Protein AF-0000000066320149 (afdb_homodimer)

Secondary structure (DSSP, 8-state):
-HHHHHHHHHHHHHHHHHHHHHHHHHHSPPBSSSTTSBPPP-EEEETTS-EEEGGGGTTSEEEEEEE-TT-HHHHHHHHHHHHHHHHTTTTEEEEEEE-GGGSS-HHHHHHHHHHTT--S-EEE-SS-HHHHTT--BSSEEEEE-TTSBEEEEEES---HHHHHHHTT--/-HHHHHHHHHHHHHHHHHHHHHHHHHHSPPBSSSTTSBPPP-EEEETTS-EEEGGGGTTSEEEEEEE-TT-HHHHHHHHHHHHHHHHTTTTEEEEEEE-GGGSS-HHHHHHHHHHTT--S-EEE-SS-HHHHTT--BSSEEEEE-TTSBEEEEEES---HHHHHHHTT--

InterPro domains:
  IPR000866 Alkyl hydroperoxide reductase subunit C/ Thiol specific antioxidant [PF00578] (36-152)
  IPR013766 Thioredoxin domain [PS51352] (33-170)
  IPR036249 Thioredoxin-like superfamily [SSF52833] (33-168)
  IPR050553 Thioredoxin family ResA/DsbE subfamily [PTHR42852] (34-167)

Nearest PDB structures (foldseek):
  3kcm-assembly1_A  TM=8.741E-01  e=1.179E-14  Geobacter metallireducens GS-15
  2yp6-assembly3_C  TM=9.102E-01  e=1.658E-13  Streptococcus pneumoniae TIGR4
  4hqs-assembly1_A  TM=8.390E-01  e=4.089E-13  Streptococcus pneumoniae TIGR4
  4pq1-assembly1_A  TM=8.340E-01  e=1.513E-11  Corynebacterium diphtheriae NCTC 13129
  2cvb-assembly1_A  TM=8.901E-01  e=2.632E-09  Thermus thermophilus HB8

Solvent-accessible surface area (backbone atoms only — not comparable to full-atom values): 18206 Å² total; per-residue (Å²): 112,65,65,61,52,50,50,49,53,52,47,52,53,48,52,51,50,53,51,50,50,51,48,50,59,68,59,51,53,55,72,37,86,46,71,70,15,23,50,72,76,58,80,34,35,29,84,87,65,45,79,46,42,61,72,76,41,59,73,16,28,32,44,41,30,38,34,44,92,86,35,65,62,34,56,68,30,45,62,41,52,45,51,48,35,68,76,32,55,85,50,36,37,51,38,36,37,34,49,43,58,42,40,95,44,70,67,56,51,51,52,50,39,58,74,68,65,58,80,62,56,44,29,48,37,82,80,17,57,55,39,76,60,62,63,47,43,60,24,29,33,40,33,25,39,40,84,41,31,24,71,40,73,43,78,44,77,61,53,54,68,56,49,33,57,77,64,64,69,114,114,64,64,60,53,52,51,51,52,51,47,50,53,48,52,52,49,53,52,50,50,51,47,50,60,69,60,51,54,57,73,38,84,46,72,69,15,22,51,71,74,57,79,34,36,28,85,88,64,46,80,45,42,58,72,75,41,58,72,16,28,32,43,40,31,37,35,45,91,86,35,65,63,34,56,67,30,45,62,42,50,45,52,49,35,67,76,33,56,86,50,37,38,51,38,36,36,33,50,43,58,40,38,94,44,70,66,55,51,52,51,51,39,59,74,67,63,57,79,61,57,43,29,49,39,82,79,18,58,54,41,75,61,61,62,47,43,61,22,29,34,40,33,25,38,38,86,40,31,23,69,41,75,44,78,46,78,62,52,53,67,56,49,34,57,75,64,65,67,113

Foldseek 3Di:
DVVVVVVVVVVVVVVVVVVVVVCCVVVQFDDAQDAQHFDDKDWFAFLVGDIDIPVVQAQAKEKEKEAEPPDVQRLVQQLLVQVVCVVPVPHYAYEYEYPQVPDPHSVVVVVSCVVSVRDGTYTYDPPPVCVRNVVPAPTKIFIAHNHRGTNDIDHTHDGSVRVCVSNVVD/DVVVVVVVVVVVVVVVVVVVVVCCVVVQADDAQDAQHFDDKDWFAFLVGDIDIPVVQAQAKEKEKEAEPPDVQRLVQQLLVQVVCVVPVPHYAYEYEYPQVPDPHSVVVVVSCVVSVRDGTYTYDPPPVCVRNVVPAPTKIFIAHNHRGTNDIDHTHDGSVRVCVSNVVD

Radius of gyration: 27.89 Å; Cα contacts (8 Å, |Δi|>4): 601; chains: 2; bounding box: 72×113×53 Å

Sequence (340 aa):
MLKKWLAGILLIMLVGYTGWNLYQTYSKKEVGIQEGQQAPDFSLKTLSGEKSSLQDAKGKKVLLNFWATWCKPCRQEMPAMEKLQKEYADKLAVVAVNFTSAEKSEKQVRAFADTYDLTFPILIDKKGINADYNVMSYPTTYILDEKGVIQDIHVGTMTKKEMEQKLDLDMLKKWLAGILLIMLVGYTGWNLYQTYSKKEVGIQEGQQAPDFSLKTLSGEKSSLQDAKGKKVLLNFWATWCKPCRQEMPAMEKLQKEYADKLAVVAVNFTSAEKSEKQVRAFADTYDLTFPILIDKKGINADYNVMSYPTTYILDEKGVIQDIHVGTMTKKEMEQKLDLD

Structure (mmCIF, N/CA/C/O backbone):
data_AF-0000000066320149-model_v1
#
loop_
_entity.id
_entity.type
_entity.pdbx_description
1 polymer 'Thioredoxin-like protein YneN'
#
loop_
_atom_site.group_PDB
_atom_site.id
_atom_site.type_symbol
_atom_site.label_atom_id
_atom_site.label_alt_id
_atom_site.label_comp_id
_atom_site.label_asym_id
_atom_site.label_entity_id
_atom_site.label_seq_id
_atom_site.pdbx_PDB_ins_code
_atom_site.Cartn_x
_atom_site.Cartn_y
_atom_site.Cartn_z
_atom_site.occupancy
_atom_site.B_iso_or_equiv
_atom_site.auth_seq_id
_atom_site.auth_comp_id
_atom_site.auth_asym_id
_atom_site.auth_atom_id
_atom_site.pdbx_PDB_model_num
ATOM 1 N N . MET A 1 1 ? 37.031 57.875 20.688 1 62.81 1 MET A N 1
ATOM 2 C CA . MET A 1 1 ? 36.25 57 21.547 1 62.81 1 MET A CA 1
ATOM 3 C C . MET A 1 1 ? 34.969 56.531 20.828 1 62.81 1 MET A C 1
ATOM 5 O O . MET A 1 1 ? 34.531 55.406 21.016 1 62.81 1 MET A O 1
ATOM 9 N N . LEU A 1 2 ? 34.5 57.375 19.859 1 74.62 2 LEU A N 1
ATOM 10 C CA . LEU A 1 2 ? 33.281 57.094 19.125 1 74.62 2 LEU A CA 1
ATOM 11 C C . LEU A 1 2 ? 33.5 55.938 18.141 1 74.62 2 LEU A C 1
ATOM 13 O O . LEU A 1 2 ? 32.656 55.062 17.984 1 74.62 2 LEU A O 1
ATOM 17 N N . LYS A 1 3 ? 34.688 55.906 17.578 1 74.81 3 LYS A N 1
ATOM 18 C CA . LYS A 1 3 ? 35 54.906 16.562 1 74.81 3 LYS A CA 1
ATOM 19 C C . LYS A 1 3 ? 35.062 53.5 17.188 1 74.81 3 LYS A C 1
ATOM 21 O O . LYS A 1 3 ? 34.594 52.531 16.594 1 74.81 3 LYS A O 1
ATOM 26 N N . LYS A 1 4 ? 35.625 53.562 18.266 1 81.06 4 LYS A N 1
ATOM 27 C CA . LYS A 1 4 ? 35.75 52.281 18.969 1 81.06 4 LYS A CA 1
ATOM 28 C C . LYS A 1 4 ? 34.406 51.75 19.406 1 81.06 4 LYS A C 1
ATOM 30 O O . LYS A 1 4 ? 34.156 50.531 19.328 1 81.06 4 LYS A O 1
ATOM 35 N N . TRP A 1 5 ? 33.531 52.75 19.859 1 84.56 5 TRP A N 1
ATOM 36 C CA . TRP A 1 5 ? 32.188 52.344 20.281 1 84.56 5 TRP A CA 1
ATOM 37 C C . TRP A 1 5 ? 31.359 51.844 19.094 1 84.56 5 TRP A C 1
ATOM 39 O O . TRP A 1 5 ? 30.641 50.844 19.203 1 84.56 5 TRP A O 1
ATOM 49 N N . LEU A 1 6 ? 31.406 52.375 17.906 1 86.38 6 LEU A N 1
ATOM 50 C CA . LEU A 1 6 ? 30.734 51.969 16.672 1 86.38 6 LEU A CA 1
ATOM 51 C C . LEU A 1 6 ? 31.219 50.625 16.203 1 86.38 6 LEU A C 1
ATOM 53 O O . LEU A 1 6 ? 30.406 49.781 15.789 1 86.38 6 LEU A O 1
ATOM 57 N N . ALA A 1 7 ? 32.531 50.406 16.266 1 84.62 7 ALA A N 1
ATOM 58 C CA . ALA A 1 7 ? 33.094 49.125 15.922 1 84.62 7 ALA A CA 1
ATOM 59 C C . ALA A 1 7 ? 32.562 48 16.844 1 84.62 7 ALA A C 1
ATOM 61 O O . ALA A 1 7 ? 32.281 46.906 16.375 1 84.62 7 ALA A O 1
ATOM 62 N N . GLY A 1 8 ? 32.438 48.312 18.109 1 85.5 8 GLY A N 1
ATOM 63 C CA . GLY A 1 8 ? 31.891 47.375 19.062 1 85.5 8 GLY A CA 1
ATOM 64 C C . GLY A 1 8 ? 30.469 46.969 18.766 1 85.5 8 GLY A C 1
ATOM 65 O O . GLY A 1 8 ? 30.125 45.812 18.812 1 85.5 8 GLY A O 1
ATOM 66 N N . ILE A 1 9 ? 29.641 48.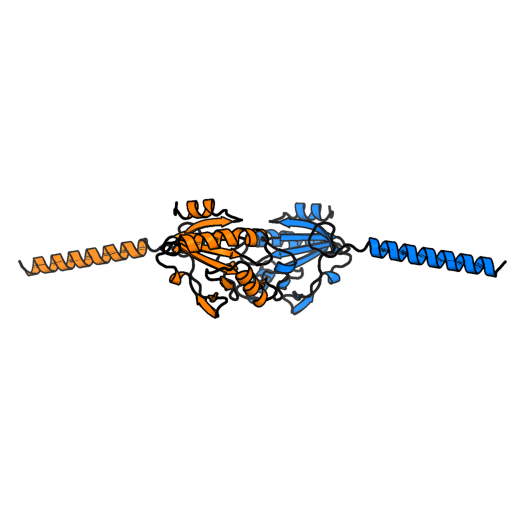062 18.375 1 87.19 9 ILE A N 1
ATOM 67 C CA . ILE A 1 9 ? 28.25 47.812 18.016 1 87.19 9 ILE A CA 1
ATOM 68 C C . ILE A 1 9 ? 28.172 46.969 16.75 1 87.19 9 ILE A C 1
ATOM 70 O O . ILE A 1 9 ? 27.375 46.031 16.688 1 87.19 9 ILE A O 1
ATOM 74 N N . LEU A 1 10 ? 29.109 47.219 15.781 1 87.38 10 LEU A N 1
ATOM 75 C CA . LEU A 1 10 ? 29.156 46.469 14.539 1 87.38 10 LEU A CA 1
ATOM 76 C C . LEU A 1 10 ? 29.531 45 14.812 1 87.38 10 LEU A C 1
ATOM 78 O O . LEU A 1 10 ? 28.953 44.094 14.219 1 87.38 10 LEU A O 1
ATOM 82 N N . LEU A 1 11 ? 30.422 44.906 15.797 1 88.12 11 LEU A N 1
ATOM 83 C CA . LEU A 1 11 ? 30.875 43.562 16.141 1 88.12 11 LEU A CA 1
ATOM 84 C C . LEU A 1 11 ? 29.75 42.781 16.828 1 88.12 11 LEU A C 1
ATOM 86 O O . LEU A 1 11 ? 29.531 41.594 16.531 1 88.12 11 LEU A O 1
ATOM 90 N N . ILE A 1 12 ? 28.984 43.469 17.75 1 89 12 ILE A N 1
ATOM 91 C CA . ILE A 1 12 ? 27.875 42.812 18.438 1 89 12 ILE A CA 1
ATOM 92 C C . ILE A 1 12 ? 26.797 42.438 17.422 1 89 12 ILE A C 1
ATOM 94 O O . ILE A 1 12 ? 26.234 41.344 17.5 1 89 12 ILE A O 1
ATOM 98 N N . MET A 1 13 ? 26.516 43.281 16.391 1 90.25 13 MET A N 1
ATOM 99 C CA . MET A 1 13 ? 25.531 43 15.344 1 90.25 13 MET A CA 1
ATOM 100 C C . MET A 1 13 ? 25.984 41.812 14.508 1 90.25 13 MET A C 1
ATOM 102 O O . MET A 1 13 ? 25.172 40.969 14.141 1 90.25 13 MET A O 1
ATOM 106 N N . LEU A 1 14 ? 27.266 41.75 14.258 1 89.19 14 LEU A N 1
ATOM 107 C CA . LEU A 1 14 ? 27.812 40.656 13.477 1 89.19 14 LEU A CA 1
ATOM 108 C C . LEU A 1 14 ? 27.734 39.344 14.242 1 89.19 14 LEU A C 1
ATOM 110 O O . LEU A 1 14 ? 27.344 38.312 13.68 1 89.19 14 LEU A O 1
ATOM 114 N N . VAL A 1 15 ? 28.094 39.375 15.539 1 89.5 15 VAL A N 1
ATOM 115 C CA . VAL A 1 15 ? 28.016 38.188 16.391 1 89.5 15 VAL A CA 1
ATOM 116 C C . VAL A 1 15 ? 26.562 37.75 16.516 1 89.5 15 VAL A C 1
ATOM 118 O O . VAL A 1 15 ? 26.25 36.562 16.453 1 89.5 15 VAL A O 1
ATOM 121 N N . GLY A 1 16 ? 25.578 38.688 16.719 1 89.31 16 GLY A N 1
ATOM 122 C CA . GLY A 1 16 ? 24.156 38.375 16.75 1 89.31 16 GLY A CA 1
ATOM 123 C C . GLY A 1 16 ? 23.656 37.719 15.477 1 89.31 16 GLY A C 1
ATOM 124 O O . GLY A 1 16 ? 22.906 36.75 15.523 1 89.31 16 GLY A O 1
ATOM 125 N N . TYR A 1 17 ? 24.109 38.25 14.383 1 87 17 TYR A N 1
ATOM 126 C CA . TYR A 1 17 ? 23.703 37.719 13.086 1 87 17 TYR A CA 1
ATOM 127 C C . TYR A 1 17 ? 24.234 36.312 12.891 1 87 17 TYR A C 1
ATOM 129 O O . TYR A 1 17 ? 23.5 35.406 12.438 1 87 17 TYR A O 1
ATOM 137 N N . THR A 1 18 ? 25.531 36.125 13.164 1 86.56 18 THR A N 1
ATOM 138 C CA . THR A 1 18 ? 26.141 34.812 13.031 1 86.56 18 THR A CA 1
ATOM 139 C C . THR A 1 18 ? 25.484 33.812 13.992 1 86.56 18 THR A C 1
ATOM 141 O O . THR A 1 18 ? 25.234 32.688 13.633 1 86.56 18 THR A O 1
ATOM 144 N N . GLY A 1 19 ? 25.125 34.219 15.234 1 83.31 19 GLY A N 1
ATOM 145 C CA . GLY A 1 19 ? 24.422 33.375 16.188 1 83.31 19 GLY A CA 1
ATOM 146 C C . GLY A 1 19 ? 23.047 32.969 15.703 1 83.31 19 GLY A C 1
ATOM 147 O O . GLY A 1 19 ? 22.656 31.797 15.836 1 83.31 19 GLY A O 1
ATOM 148 N N . TRP A 1 20 ? 22.344 33.875 15.125 1 80.88 20 TRP A N 1
ATOM 149 C CA . TRP A 1 20 ? 21 33.656 14.586 1 80.88 20 TRP A CA 1
ATOM 150 C C . TRP A 1 20 ? 21.047 32.656 13.43 1 80.88 20 TRP A C 1
ATOM 152 O O . TRP A 1 20 ? 20.234 31.734 13.359 1 80.88 20 TRP A O 1
ATOM 162 N N . ASN A 1 21 ? 21.969 32.875 12.586 1 78.19 21 ASN A N 1
ATOM 163 C CA . ASN A 1 21 ? 22.141 31.984 11.445 1 78.19 21 ASN A CA 1
ATOM 164 C C . ASN A 1 21 ? 22.516 30.578 11.891 1 78.19 21 ASN A C 1
ATOM 166 O O . ASN A 1 21 ? 22.047 29.594 11.32 1 78.19 21 ASN A O 1
ATOM 170 N N . LEU A 1 22 ? 23.406 30.516 12.812 1 77.38 22 LEU A N 1
ATOM 171 C CA . LEU A 1 22 ? 23.781 29.234 13.367 1 77.38 22 LEU A CA 1
ATOM 172 C C . LEU A 1 22 ? 22.578 28.531 14 1 77.38 22 LEU A C 1
ATOM 174 O O . LEU A 1 22 ? 22.406 27.328 13.828 1 77.38 22 LEU A O 1
ATOM 178 N N . TYR A 1 23 ? 21.75 29.312 14.711 1 73.75 23 TYR A N 1
ATOM 179 C CA . TYR A 1 23 ? 20.547 28.766 15.32 1 73.75 23 TYR A CA 1
ATOM 180 C C . TYR A 1 23 ? 19.594 28.219 14.266 1 73.75 23 TYR A C 1
ATOM 182 O O . TYR A 1 23 ? 19.062 27.125 14.414 1 73.75 23 TYR A O 1
ATOM 190 N N . GLN A 1 24 ? 19.422 28.984 13.211 1 72.94 24 GLN A N 1
ATOM 191 C CA . GLN A 1 24 ? 18.516 28.578 12.141 1 72.94 24 GLN A CA 1
ATOM 192 C C . GLN A 1 24 ? 19.016 27.312 11.438 1 72.94 24 GLN A C 1
ATOM 194 O O . GLN A 1 24 ? 18.234 26.438 11.094 1 72.94 24 GLN A O 1
ATOM 199 N N . THR A 1 25 ? 20.281 27.422 11.117 1 67.5 25 THR A N 1
ATOM 200 C CA . THR A 1 25 ? 20.906 26.281 10.438 1 67.5 25 THR A CA 1
ATOM 201 C C . THR A 1 25 ? 20.797 25.031 11.289 1 67.5 25 THR A C 1
ATOM 203 O O . THR A 1 25 ? 20.469 23.953 10.781 1 67.5 25 THR A O 1
ATOM 206 N N . TYR A 1 26 ? 21.094 25.25 12.547 1 64.12 26 TYR A N 1
ATOM 207 C CA . TYR A 1 26 ? 21.047 24.109 13.453 1 64.12 26 TYR A CA 1
ATOM 208 C C . TYR A 1 26 ? 19.609 23.688 13.75 1 64.12 26 TYR A C 1
ATOM 210 O O . TYR A 1 26 ? 19.344 22.516 14.039 1 64.12 26 TYR A O 1
ATOM 218 N N . SER A 1 27 ? 18.812 24.688 13.656 1 66.12 27 SER A N 1
ATOM 219 C CA . SER A 1 27 ? 17.422 24.406 13.977 1 66.12 27 SER A CA 1
ATOM 220 C C . SER A 1 27 ? 16.703 23.766 12.797 1 66.12 27 SER A C 1
ATOM 222 O O . SER A 1 27 ? 15.602 23.234 12.945 1 66.12 27 SER A O 1
ATOM 224 N N . LYS A 1 28 ? 17.359 23.984 11.695 1 68.5 28 LYS A N 1
ATOM 225 C CA . LYS A 1 28 ? 16.719 23.375 10.531 1 68.5 28 LYS A CA 1
ATOM 226 C C . LYS A 1 28 ? 16.781 21.844 10.609 1 68.5 28 LYS A C 1
ATOM 228 O O . LYS A 1 28 ? 17.859 21.266 10.695 1 68.5 28 LYS A O 1
ATOM 233 N N . LYS A 1 29 ? 15.586 21.312 10.789 1 79.38 29 LYS A N 1
ATOM 234 C CA . LYS A 1 29 ? 15.469 19.859 10.867 1 79.38 29 LYS A CA 1
ATOM 235 C C . LYS A 1 29 ? 15.672 19.203 9.5 1 79.38 29 LYS A C 1
ATOM 237 O O . LYS A 1 29 ? 15.305 19.781 8.477 1 79.38 29 LYS A O 1
ATOM 242 N N . GLU A 1 30 ? 16.422 18.141 9.469 1 90 30 GLU A N 1
ATOM 243 C CA . GLU A 1 30 ? 16.625 17.375 8.25 1 90 30 GLU A CA 1
ATOM 244 C C . GLU A 1 30 ? 15.297 16.875 7.688 1 90 30 GLU A C 1
ATOM 246 O O . GLU A 1 30 ? 14.438 16.406 8.438 1 90 30 GLU A O 1
ATOM 251 N N . VAL A 1 31 ? 15.188 17.125 6.41 1 93.25 31 VAL A N 1
ATOM 252 C CA . VAL A 1 31 ? 13.984 16.625 5.742 1 93.25 31 VAL A CA 1
ATOM 253 C C . VAL A 1 31 ? 14.047 15.094 5.66 1 93.25 31 VAL A C 1
ATOM 255 O O . VAL A 1 31 ? 15.078 14.531 5.301 1 93.25 31 VAL A O 1
ATOM 258 N N . GLY A 1 32 ? 13.031 14.398 6.113 1 93.88 32 GLY A N 1
ATOM 259 C CA . GLY A 1 32 ? 12.922 12.953 6.09 1 93.88 32 GLY A CA 1
ATOM 260 C C . GLY A 1 32 ? 11.578 12.445 6.578 1 93.88 32 GLY A C 1
ATOM 261 O O . GLY A 1 32 ? 10.633 13.219 6.727 1 93.88 32 GLY A O 1
ATOM 262 N N . ILE A 1 33 ? 11.508 11.156 6.754 1 95 33 ILE A N 1
ATOM 263 C CA . ILE A 1 33 ? 10.211 10.578 7.07 1 95 33 ILE A CA 1
ATOM 264 C C . ILE A 1 33 ? 10.258 9.922 8.445 1 95 33 ILE A C 1
ATOM 266 O O . ILE A 1 33 ? 9.43 9.062 8.766 1 95 33 ILE A O 1
ATOM 270 N N . GLN A 1 34 ? 11.211 10.258 9.219 1 94.62 34 GLN A N 1
ATOM 271 C CA . GLN A 1 34 ? 11.312 9.734 10.578 1 94.62 34 GLN A CA 1
ATOM 272 C C . GLN A 1 34 ? 10.867 10.766 11.602 1 94.62 34 GLN A C 1
ATOM 274 O O . GLN A 1 34 ? 10.867 11.969 11.32 1 94.62 34 GLN A O 1
ATOM 279 N N . GLU A 1 35 ? 10.461 10.219 12.789 1 96.25 35 GLU A N 1
ATOM 280 C CA . GLU A 1 35 ? 10.125 11.141 13.867 1 96.25 35 GLU A CA 1
ATOM 281 C C . GLU A 1 35 ? 11.281 12.109 14.141 1 96.25 35 GLU A C 1
ATOM 283 O O . GLU A 1 3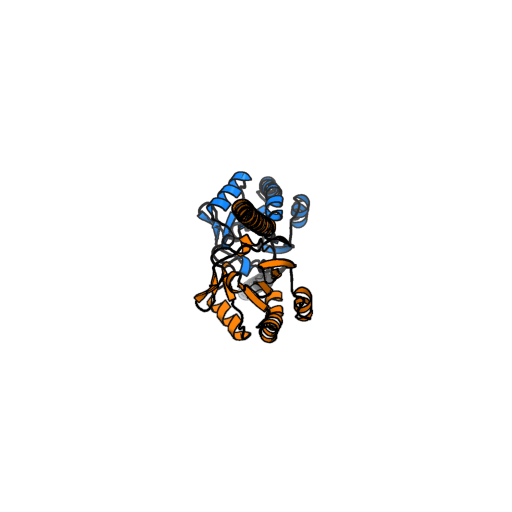5 ? 12.445 11.703 14.164 1 96.25 35 GLU A O 1
ATOM 288 N N . GLY A 1 36 ? 10.93 13.344 14.305 1 95.62 36 GLY A N 1
ATOM 289 C CA . GLY A 1 36 ? 11.938 14.359 14.57 1 95.62 36 GLY A CA 1
ATOM 290 C C . GLY A 1 36 ? 12.406 15.07 13.312 1 95.62 36 GLY A C 1
ATOM 291 O O . GLY A 1 36 ? 13.039 16.125 13.391 1 95.62 36 GLY A O 1
ATOM 292 N N . GLN A 1 37 ? 12.07 14.586 12.195 1 95.88 37 GLN A N 1
ATOM 293 C CA . GLN A 1 37 ? 12.484 15.18 10.93 1 95.88 37 GLN A CA 1
ATOM 294 C C . GLN A 1 37 ? 11.375 16.047 10.336 1 95.88 37 GLN A C 1
ATOM 296 O O . GLN A 1 37 ? 10.211 15.914 10.719 1 95.88 37 GLN A O 1
ATOM 301 N N . GLN A 1 38 ? 11.859 16.953 9.492 1 95.88 38 GLN A N 1
ATOM 302 C CA . GLN A 1 38 ? 10.906 17.75 8.727 1 95.88 38 GLN A CA 1
ATOM 303 C C . GLN A 1 38 ? 10.234 16.922 7.641 1 95.88 38 GLN A C 1
ATOM 305 O O . GLN A 1 38 ? 10.922 16.297 6.816 1 95.88 38 GLN A O 1
ATOM 310 N N . ALA A 1 39 ? 8.906 16.859 7.648 1 96.38 39 ALA A N 1
ATOM 311 C CA . ALA A 1 39 ? 8.203 16.094 6.625 1 96.38 39 ALA A CA 1
ATOM 312 C C . ALA A 1 39 ? 8.469 16.672 5.234 1 96.38 39 ALA A C 1
ATOM 314 O O . ALA A 1 39 ? 8.453 17.891 5.043 1 96.38 39 ALA A O 1
ATOM 315 N N . PRO A 1 40 ? 8.719 15.75 4.285 1 94.31 40 PRO A N 1
ATOM 316 C CA . PRO A 1 40 ? 8.836 16.25 2.912 1 94.31 40 PRO A CA 1
ATOM 317 C C . PRO A 1 40 ? 7.559 16.938 2.424 1 94.31 40 PRO A C 1
ATOM 319 O O . PRO A 1 40 ? 6.457 16.438 2.67 1 94.31 40 PRO A O 1
ATOM 322 N N . ASP A 1 41 ? 7.781 18.031 1.801 1 93.5 41 ASP A N 1
ATOM 323 C CA . ASP A 1 41 ? 6.613 18.703 1.24 1 93.5 41 ASP A CA 1
ATOM 324 C C . ASP A 1 41 ? 6.184 18.062 -0.074 1 93.5 41 ASP A C 1
ATOM 326 O O . ASP A 1 41 ? 6.902 17.219 -0.626 1 93.5 41 ASP A O 1
ATOM 330 N N . PHE A 1 42 ? 4.957 18.312 -0.511 1 92.38 42 PHE A N 1
ATOM 331 C CA . PHE A 1 42 ? 4.422 17.875 -1.796 1 92.38 42 PHE A CA 1
ATOM 332 C C . PHE A 1 42 ? 3.445 18.906 -2.352 1 92.38 42 PHE A C 1
ATOM 334 O O . PHE A 1 42 ? 3.098 19.875 -1.67 1 92.38 42 PHE A O 1
ATOM 341 N N . SER A 1 43 ? 3.184 18.797 -3.561 1 92.12 43 SER A N 1
ATOM 342 C CA . SER A 1 43 ? 2.107 19.531 -4.211 1 92.12 43 SER A CA 1
ATOM 343 C C . SER A 1 43 ? 1.166 18.594 -4.957 1 92.12 43 SER A C 1
ATOM 345 O O . SER A 1 43 ? 1.556 17.984 -5.949 1 92.12 43 SER A O 1
ATOM 347 N N . LEU A 1 44 ? -0.05 18.484 -4.453 1 94.12 44 LEU A N 1
ATOM 348 C CA . LEU A 1 44 ? -1.057 17.594 -5.027 1 94.12 44 LEU A CA 1
ATOM 349 C C . LEU A 1 44 ? -2.371 18.344 -5.25 1 94.12 44 LEU A C 1
ATOM 351 O O . LEU A 1 44 ? -2.609 19.391 -4.641 1 94.12 44 LEU A O 1
ATOM 355 N N . LYS A 1 45 ? -3.141 17.781 -6.141 1 94.69 45 LYS A N 1
ATOM 356 C CA . LYS A 1 45 ? -4.477 18.328 -6.34 1 94.69 45 LYS A CA 1
ATOM 357 C C . LYS A 1 45 ? -5.477 17.734 -5.355 1 94.69 45 LYS A C 1
ATOM 359 O O . LYS A 1 45 ? -5.391 16.547 -5.027 1 94.69 45 LYS A O 1
ATOM 364 N N . THR A 1 46 ? -6.406 18.609 -4.965 1 95.56 46 THR A N 1
ATOM 365 C CA . THR A 1 46 ? -7.543 18.125 -4.184 1 95.56 46 THR A CA 1
ATOM 366 C C . THR A 1 46 ? -8.656 17.625 -5.102 1 95.56 46 THR A C 1
ATOM 368 O O . THR A 1 46 ? -8.586 17.781 -6.32 1 95.56 46 THR A O 1
ATOM 371 N N . LEU A 1 47 ? -9.672 17.016 -4.484 1 93.62 47 LEU A N 1
ATOM 372 C CA . LEU A 1 47 ? -10.836 16.562 -5.234 1 93.62 47 LEU A CA 1
ATOM 373 C C . LEU A 1 47 ? -11.516 17.734 -5.934 1 93.62 47 LEU A C 1
ATOM 375 O O . LEU A 1 47 ? -12.148 17.562 -6.98 1 93.62 47 LEU A O 1
ATOM 379 N N . SER A 1 48 ? -11.344 18.875 -5.363 1 90 48 SER A N 1
ATOM 380 C CA . SER A 1 48 ? -11.953 20.062 -5.949 1 90 48 SER A CA 1
ATOM 381 C C . SER A 1 48 ? -11.078 20.656 -7.055 1 90 48 SER A C 1
ATOM 383 O O . SER A 1 48 ? -11.484 21.594 -7.738 1 90 48 SER A O 1
ATOM 385 N N . GLY A 1 49 ? -9.883 20.156 -7.195 1 91 49 GLY A N 1
ATOM 386 C CA . GLY A 1 49 ? -9 20.609 -8.258 1 91 49 GLY A CA 1
ATOM 387 C C . GLY A 1 49 ? -7.988 21.641 -7.801 1 91 49 GLY A C 1
ATOM 388 O O . GLY A 1 49 ? -7.156 22.094 -8.586 1 91 49 GLY A O 1
ATOM 389 N N . GLU A 1 50 ? -8.031 21.984 -6.586 1 93.06 50 GLU A N 1
ATOM 390 C CA . GLU A 1 50 ? -7.102 22.969 -6.039 1 93.06 50 GLU A CA 1
ATOM 391 C C . GLU A 1 50 ? -5.773 22.328 -5.656 1 93.06 50 GLU A C 1
ATOM 393 O O . GLU A 1 50 ? -5.746 21.188 -5.168 1 93.06 50 GLU A O 1
ATOM 398 N N . LYS A 1 51 ? -4.738 23.141 -5.867 1 94 51 LYS A N 1
ATOM 399 C CA . LYS A 1 51 ? -3.436 22.672 -5.41 1 94 51 LYS A CA 1
ATOM 400 C C . LYS A 1 51 ? -3.303 22.797 -3.895 1 94 51 LYS A C 1
ATOM 402 O O . LYS A 1 51 ? -3.746 23.781 -3.311 1 94 51 LYS A O 1
ATOM 407 N N . SER A 1 52 ? -2.75 21.766 -3.322 1 93.19 52 SER A N 1
ATOM 408 C CA . SER A 1 52 ? -2.543 21.766 -1.879 1 93.19 52 SER A CA 1
ATOM 409 C C . SER A 1 52 ? -1.177 21.188 -1.519 1 93.19 52 SER A C 1
ATOM 411 O O . SER A 1 52 ? -0.669 20.297 -2.207 1 93.19 52 SER A O 1
ATOM 413 N N . SER A 1 53 ? -0.576 21.766 -0.478 1 93.56 53 SER A N 1
ATOM 414 C CA . SER A 1 53 ? 0.711 21.328 0.044 1 93.56 53 SER A CA 1
ATOM 415 C C . SER A 1 53 ? 0.729 21.344 1.568 1 93.56 53 SER A C 1
ATOM 417 O O . SER A 1 53 ? -0.197 21.859 2.197 1 93.56 53 SER A O 1
ATOM 419 N N . LEU A 1 54 ? 1.749 20.719 2.088 1 93.81 54 LEU A N 1
ATOM 420 C CA . LEU A 1 54 ? 1.878 20.75 3.541 1 93.81 54 LEU A CA 1
ATOM 421 C C . LEU A 1 54 ? 2.111 22.172 4.043 1 93.81 54 LEU A C 1
ATOM 423 O O . LEU A 1 54 ? 1.745 22.5 5.172 1 93.81 54 LEU A O 1
ATOM 427 N N . GLN A 1 55 ? 2.668 22.922 3.234 1 90.81 55 GLN A N 1
ATOM 428 C CA . GLN A 1 55 ? 2.955 24.312 3.602 1 90.81 55 GLN A CA 1
ATOM 429 C C . GLN A 1 55 ? 1.667 25.078 3.867 1 90.81 55 GLN A C 1
ATOM 431 O O . GLN A 1 55 ? 1.671 26.062 4.609 1 90.81 55 GLN A O 1
ATOM 436 N N . ASP A 1 56 ? 0.618 24.625 3.262 1 92.5 56 ASP A N 1
ATOM 437 C CA . ASP A 1 56 ? -0.675 25.281 3.441 1 92.5 56 ASP A CA 1
ATOM 438 C C . ASP A 1 56 ? -1.175 25.125 4.875 1 92.5 56 ASP A C 1
ATOM 440 O O . ASP A 1 56 ? -2.064 25.859 5.312 1 92.5 56 ASP A O 1
ATOM 444 N N . ALA A 1 57 ? -0.577 24.188 5.574 1 92.88 57 ALA A N 1
ATOM 445 C CA . ALA A 1 57 ? -1.037 23.906 6.93 1 92.88 57 ALA A CA 1
ATOM 446 C C . ALA A 1 57 ? -0.054 24.438 7.969 1 92.88 57 ALA A C 1
ATOM 448 O O . ALA A 1 57 ? -0.158 24.109 9.156 1 92.88 57 ALA A O 1
ATOM 449 N N . LYS A 1 58 ? 0.83 25.234 7.477 1 90.12 58 LYS A N 1
ATOM 450 C CA . LYS A 1 58 ? 1.802 25.797 8.414 1 90.12 58 LYS A CA 1
ATOM 451 C C . LYS A 1 58 ? 1.105 26.516 9.555 1 90.12 58 LYS A C 1
ATOM 453 O O . LYS A 1 58 ? 0.134 27.25 9.336 1 90.12 58 LYS A O 1
ATOM 458 N N . GLY A 1 59 ? 1.654 26.391 10.781 1 94.88 59 GLY A N 1
ATOM 459 C CA . GLY A 1 59 ? 1.077 27.031 11.945 1 94.88 59 GLY A CA 1
ATOM 460 C C . GLY A 1 59 ? 0.057 26.172 12.664 1 94.88 59 GLY A C 1
ATOM 461 O O . GLY A 1 59 ? -0.365 26.5 13.773 1 94.88 59 GLY A O 1
ATOM 462 N N . LYS A 1 60 ? -0.321 25.156 12.047 1 97 60 LYS A N 1
ATOM 463 C CA . LYS A 1 60 ? -1.239 24.188 12.656 1 97 60 LYS A CA 1
ATOM 464 C C . LYS A 1 60 ? -0.582 22.828 12.812 1 97 60 LYS A C 1
ATOM 466 O O . LYS A 1 60 ? 0.387 22.516 12.117 1 97 60 LYS A O 1
ATOM 471 N N . LYS A 1 61 ? -1.094 22.109 13.727 1 97.81 61 LYS A N 1
ATOM 472 C CA . LYS A 1 61 ? -0.769 20.688 13.719 1 97.81 61 LYS A CA 1
ATOM 473 C C . LYS A 1 61 ? -1.42 19.984 12.531 1 97.81 61 LYS A C 1
ATOM 475 O O . LYS A 1 61 ? -2.467 20.422 12.047 1 97.81 61 LYS A O 1
ATOM 480 N N . VAL A 1 62 ? -0.77 18.938 12.094 1 98 62 VAL A N 1
ATOM 481 C CA . VAL A 1 62 ? -1.278 18.297 10.883 1 98 62 VAL A CA 1
ATOM 482 C C . VAL A 1 62 ? -1.438 16.797 11.109 1 98 62 VAL A C 1
ATOM 484 O O . VAL A 1 62 ? -0.555 16.156 11.68 1 98 62 VAL A O 1
ATOM 487 N N . LEU A 1 63 ? -2.564 16.25 10.773 1 98.31 63 LEU A N 1
ATOM 488 C CA . LEU A 1 63 ? -2.756 14.828 10.547 1 98.31 63 LEU A CA 1
ATOM 489 C C . LEU A 1 63 ? -2.658 14.492 9.062 1 98.31 63 LEU A C 1
ATOM 491 O O . LEU A 1 63 ? -3.619 14.672 8.32 1 98.31 63 LEU A O 1
ATOM 495 N N . LEU A 1 64 ? -1.508 14.031 8.664 1 97.88 64 LEU A N 1
ATOM 496 C CA . LEU A 1 64 ? -1.298 13.57 7.297 1 97.88 64 LEU A CA 1
ATOM 497 C C . LEU A 1 64 ? -1.604 12.078 7.176 1 97.88 64 LEU A C 1
ATOM 499 O O . LEU A 1 64 ? -0.827 11.242 7.641 1 97.88 64 LEU A O 1
ATOM 503 N N . ASN A 1 65 ? -2.727 11.836 6.539 1 98.12 65 ASN A N 1
ATOM 504 C CA . ASN A 1 65 ? -3.273 10.484 6.547 1 98.12 65 ASN A CA 1
ATOM 505 C C . ASN A 1 65 ? -3.27 9.875 5.148 1 98.12 65 ASN A C 1
ATOM 507 O O . ASN A 1 65 ? -3.713 10.5 4.188 1 98.12 65 ASN A O 1
ATOM 511 N N . PHE A 1 66 ? -2.793 8.695 5.043 1 96.94 66 PHE A N 1
ATOM 512 C CA . PHE A 1 66 ? -2.812 7.91 3.811 1 96.94 66 PHE A CA 1
ATOM 513 C C . PHE A 1 66 ? -3.879 6.824 3.877 1 96.94 66 PHE A C 1
ATOM 515 O O . PHE A 1 66 ? -3.887 6.012 4.805 1 96.94 66 PHE A O 1
ATOM 522 N N . TRP A 1 67 ? -4.719 6.828 2.809 1 96.38 67 TRP A N 1
ATOM 523 C CA . TRP A 1 67 ? -5.918 6.004 2.91 1 96.38 67 TRP A CA 1
ATOM 524 C C . TRP A 1 67 ? -6.426 5.602 1.528 1 96.38 67 TRP A C 1
ATOM 526 O O . TRP A 1 67 ? -5.883 6.043 0.511 1 96.38 67 TRP A O 1
ATOM 536 N N . ALA A 1 68 ? -7.445 4.727 1.498 1 94.5 68 ALA A N 1
ATOM 537 C CA . ALA A 1 68 ? -8.172 4.332 0.296 1 94.5 68 ALA A CA 1
ATOM 538 C C . ALA A 1 68 ? -9.633 4.016 0.618 1 94.5 68 ALA A C 1
ATOM 540 O O . ALA A 1 68 ? -9.961 3.686 1.759 1 94.5 68 ALA A O 1
ATOM 541 N N . THR A 1 69 ? -10.523 4.039 -0.486 1 94.81 69 THR A N 1
ATOM 542 C CA . THR A 1 69 ? -11.953 3.867 -0.265 1 94.81 69 THR A CA 1
ATOM 543 C C . THR A 1 69 ? -12.289 2.406 0.02 1 94.81 69 THR A C 1
ATOM 545 O O . THR A 1 69 ? -13.281 2.109 0.686 1 94.81 69 THR A O 1
ATOM 548 N N . TRP A 1 70 ? -11.492 1.493 -0.444 1 90.5 70 TRP A N 1
ATOM 549 C CA . TRP A 1 70 ? -11.766 0.066 -0.326 1 90.5 70 TRP A CA 1
ATOM 550 C C . TRP A 1 70 ? -11.188 -0.498 0.966 1 90.5 70 TRP A C 1
ATOM 552 O O . TRP A 1 70 ? -11.328 -1.69 1.25 1 90.5 70 TRP A O 1
ATOM 562 N N . CYS A 1 71 ? -10.586 0.284 1.682 1 93.69 71 CYS A N 1
ATOM 563 C CA . CYS A 1 71 ? -9.93 -0.13 2.918 1 93.69 71 CYS A CA 1
ATOM 564 C C . CYS A 1 71 ? -10.867 0.021 4.109 1 93.69 71 CYS A C 1
ATOM 566 O O . CYS A 1 71 ? -11.102 1.134 4.582 1 93.69 71 CYS A O 1
ATOM 568 N N . LYS A 1 72 ? -11.289 -0.993 4.684 1 93.5 72 LYS A N 1
ATOM 569 C CA . LYS A 1 72 ? -12.297 -0.978 5.738 1 93.5 72 LYS A CA 1
ATOM 570 C C . LYS A 1 72 ? -11.812 -0.195 6.953 1 93.5 72 LYS A C 1
ATOM 572 O O . LYS A 1 72 ? -12.523 0.683 7.457 1 93.5 72 LYS A O 1
ATOM 577 N N . PRO A 1 73 ? -10.664 -0.492 7.461 1 96.19 73 PRO A N 1
ATOM 578 C CA . PRO A 1 73 ? -10.219 0.304 8.609 1 96.19 73 PRO A CA 1
ATOM 579 C C . PRO A 1 73 ? -10.094 1.791 8.281 1 96.19 73 PRO A C 1
ATOM 581 O O . PRO A 1 73 ? -10.359 2.639 9.133 1 96.19 73 PRO A O 1
ATOM 584 N N . CYS A 1 74 ? -9.703 2.135 7.109 1 96.69 74 CYS A N 1
ATOM 585 C CA . CYS A 1 74 ? -9.641 3.527 6.684 1 96.69 74 CYS A CA 1
ATOM 586 C C . CYS A 1 74 ? -11.016 4.188 6.766 1 96.69 74 CYS A C 1
ATOM 588 O O . CYS A 1 74 ? -11.141 5.297 7.281 1 96.69 74 CYS A O 1
ATOM 590 N N . ARG A 1 75 ? -11.961 3.475 6.262 1 95.62 75 ARG A N 1
ATOM 591 C CA . ARG A 1 75 ? -13.328 3.977 6.289 1 95.62 75 ARG A CA 1
ATOM 592 C C . ARG A 1 75 ? -13.789 4.246 7.719 1 95.62 75 ARG A C 1
ATOM 594 O O . ARG A 1 75 ? -14.461 5.246 7.984 1 95.62 75 ARG A O 1
ATOM 601 N N . GLN A 1 76 ? -13.414 3.457 8.609 1 94.88 76 GLN A N 1
ATOM 602 C CA . GLN A 1 76 ? -13.867 3.514 9.992 1 94.88 76 GLN A CA 1
ATOM 603 C C . GLN A 1 76 ? -13.312 4.746 10.703 1 94.88 76 GLN A C 1
ATOM 605 O O . GLN A 1 76 ? -13.945 5.281 11.617 1 94.88 76 GLN A O 1
ATOM 610 N N . GLU A 1 77 ? -12.227 5.168 10.297 1 96.62 77 GLU A N 1
ATOM 611 C CA . GLU A 1 77 ? -11.562 6.281 10.984 1 96.62 77 GLU A CA 1
ATOM 612 C C . GLU A 1 77 ? -12.055 7.625 10.453 1 96.62 77 GLU A C 1
ATOM 614 O O . GLU A 1 77 ? -11.867 8.656 11.094 1 96.62 77 GLU A O 1
ATOM 619 N N . MET A 1 78 ? -12.68 7.629 9.312 1 97.5 78 MET A N 1
ATOM 620 C CA . MET A 1 78 ? -12.961 8.867 8.602 1 97.5 78 MET A CA 1
ATOM 621 C C . MET A 1 78 ? -13.906 9.758 9.406 1 97.5 78 MET A C 1
ATOM 623 O O . MET A 1 78 ? -13.656 10.953 9.562 1 97.5 78 MET A O 1
ATOM 627 N N . PRO A 1 79 ? -14.984 9.211 10 1 97.31 79 PRO A N 1
ATOM 628 C CA . PRO A 1 79 ? -15.875 10.078 10.781 1 97.31 79 PRO A CA 1
ATOM 629 C C . PRO A 1 79 ? -15.172 10.742 11.961 1 97.31 79 PRO A C 1
ATOM 631 O O . PRO A 1 79 ? -15.43 11.906 12.258 1 97.31 79 PRO A O 1
ATOM 634 N N . ALA A 1 80 ? -14.375 9.984 12.641 1 97.25 80 ALA A N 1
ATOM 635 C CA . ALA A 1 80 ? -13.625 10.539 13.758 1 97.25 80 ALA A CA 1
ATOM 636 C C . ALA A 1 80 ? -12.703 11.672 13.297 1 97.25 80 ALA A C 1
ATOM 638 O O . ALA A 1 80 ? -12.594 12.703 13.977 1 97.25 80 ALA A O 1
ATOM 639 N N . MET A 1 81 ? -12.039 11.516 12.195 1 98.12 81 MET A N 1
ATOM 640 C CA . MET A 1 81 ? -11.164 12.547 11.648 1 98.12 81 MET A CA 1
ATOM 641 C C . MET A 1 81 ? -11.961 13.789 11.273 1 98.12 81 MET A C 1
ATOM 643 O O . MET A 1 81 ? -11.508 14.914 11.5 1 98.12 81 MET A O 1
ATOM 647 N N . GLU A 1 82 ? -13.109 13.578 10.695 1 98.06 82 GLU A N 1
ATOM 648 C CA . GLU A 1 82 ? -13.984 14.695 10.352 1 98.06 82 GLU A CA 1
ATOM 649 C C . GLU A 1 82 ? -14.398 15.477 11.594 1 98.06 82 GLU A C 1
ATOM 651 O O . GLU A 1 82 ? -14.352 16.703 11.609 1 98.06 82 GLU A O 1
ATOM 656 N N . LYS A 1 83 ? -14.789 14.758 12.586 1 97.31 83 LYS A N 1
ATOM 657 C CA . LYS A 1 83 ? -15.172 15.414 13.836 1 97.31 83 LYS A CA 1
ATOM 658 C C . LYS A 1 83 ? -14.008 16.203 14.422 1 97.31 83 LYS A C 1
ATOM 660 O O . LYS A 1 83 ? -14.188 17.344 14.867 1 97.31 83 LYS A O 1
ATOM 665 N N . LEU A 1 84 ? -12.875 15.672 14.422 1 97.38 84 LEU A N 1
ATOM 666 C CA . LEU A 1 84 ? -11.68 16.328 14.93 1 97.38 84 LEU A CA 1
ATOM 667 C C . LEU A 1 84 ? -11.398 17.625 14.156 1 97.38 84 LEU A C 1
ATOM 669 O O . LEU A 1 84 ? -11.094 18.656 14.758 1 97.38 84 LEU A O 1
ATOM 673 N N . GLN A 1 85 ? -11.438 17.484 12.867 1 97.38 85 GLN A N 1
ATOM 674 C CA . GLN A 1 85 ? -11.203 18.656 12.031 1 97.38 85 GLN A CA 1
ATOM 675 C C . GLN A 1 85 ? -12.164 19.781 12.375 1 97.38 85 GLN A C 1
ATOM 677 O O . GLN A 1 85 ? -11.758 20.938 12.5 1 97.38 85 GLN A O 1
ATOM 682 N N . LYS A 1 86 ? -13.383 19.5 12.57 1 96.81 86 LYS A N 1
ATOM 683 C CA . LYS A 1 86 ? -14.406 20.5 12.875 1 96.81 86 LYS A CA 1
ATOM 684 C C . LYS A 1 86 ? -14.172 21.109 14.258 1 96.81 86 LYS A C 1
ATOM 686 O O . LYS A 1 86 ? -14.266 22.328 14.43 1 96.81 86 LYS A O 1
ATOM 691 N N . GLU A 1 87 ? -13.836 20.297 15.141 1 96.62 87 GLU A N 1
ATOM 692 C CA . GLU A 1 87 ? -13.695 20.734 16.531 1 96.62 87 GLU A CA 1
ATOM 693 C C . GLU A 1 87 ? -12.438 21.562 16.719 1 96.62 87 GLU A C 1
ATOM 695 O O . GLU A 1 87 ? -12.414 22.469 17.547 1 96.62 87 GLU A O 1
ATOM 700 N N . TYR A 1 88 ? -11.414 21.328 15.961 1 97.12 88 TYR A N 1
ATOM 701 C CA . TYR A 1 88 ? -10.125 21.969 16.188 1 97.12 88 TYR A CA 1
ATOM 702 C C . TYR A 1 88 ? -9.641 22.672 14.914 1 97.12 88 TYR A C 1
ATOM 704 O O . TYR A 1 88 ? -8.445 22.672 14.625 1 97.12 88 TYR A O 1
ATOM 712 N N . ALA A 1 89 ? -10.531 23.219 14.195 1 94.94 89 ALA A N 1
ATOM 713 C CA . ALA A 1 89 ? -10.273 23.812 12.883 1 94.94 89 ALA A CA 1
ATOM 714 C C . ALA A 1 89 ? -9.18 24.875 12.969 1 94.94 89 ALA A C 1
ATOM 716 O O . ALA A 1 89 ? -8.422 25.062 12.016 1 94.94 89 ALA A O 1
ATOM 717 N N . ASP A 1 90 ? -9 25.469 14.086 1 94.88 90 ASP A N 1
ATOM 718 C CA . ASP A 1 90 ? -8.047 26.562 14.242 1 94.88 90 ASP A CA 1
ATOM 719 C C . ASP A 1 90 ? -6.66 26.047 14.602 1 94.88 90 ASP A C 1
ATOM 721 O O . ASP A 1 90 ? -5.656 26.734 14.398 1 94.88 90 ASP A O 1
ATOM 725 N N . LYS A 1 91 ? -6.59 24.859 15.055 1 96.56 91 LYS A N 1
ATOM 726 C CA . LYS A 1 91 ? -5.328 24.359 15.586 1 96.56 91 LYS A CA 1
ATOM 727 C C . LYS A 1 91 ? -4.844 23.141 14.797 1 96.56 91 LYS A C 1
ATOM 729 O O . LYS A 1 91 ? -3.68 22.75 14.898 1 96.56 91 LYS A O 1
ATOM 734 N N . LEU A 1 92 ? -5.754 22.594 14.016 1 97.69 92 LEU A N 1
ATOM 735 C CA . LEU A 1 92 ? -5.469 21.328 13.367 1 97.69 92 LEU A CA 1
ATOM 736 C C . LEU A 1 92 ? -5.848 21.359 11.891 1 97.69 92 LEU A C 1
ATOM 738 O O . LEU A 1 92 ? -6.879 21.922 11.531 1 97.69 92 LEU A O 1
ATOM 742 N N . ALA A 1 93 ? -5.023 20.781 11.094 1 97.56 93 ALA A N 1
ATOM 743 C CA . ALA A 1 93 ? -5.344 20.5 9.703 1 97.56 93 ALA A CA 1
ATOM 744 C C . ALA A 1 93 ? -5.238 19 9.406 1 97.56 93 ALA A C 1
ATOM 746 O O . ALA A 1 93 ? -4.164 18.406 9.523 1 97.56 93 ALA A O 1
ATOM 747 N N . VAL A 1 94 ? -6.359 18.453 9.078 1 97.81 94 VAL A N 1
ATOM 748 C CA . VAL A 1 94 ? -6.348 17.094 8.547 1 97.81 94 VAL A CA 1
ATOM 749 C C . VAL A 1 94 ? -6.09 17.125 7.039 1 97.81 94 VAL A C 1
ATOM 751 O O . VAL A 1 94 ? -6.754 17.875 6.309 1 97.81 94 VAL A O 1
ATOM 754 N N . VAL A 1 95 ? -5.102 16.406 6.605 1 97.06 95 VAL A N 1
ATOM 755 C CA . VAL A 1 95 ? -4.758 16.25 5.195 1 97.06 95 VAL A CA 1
ATOM 756 C C . VAL A 1 95 ? -4.781 14.766 4.82 1 97.06 95 VAL A C 1
ATOM 758 O O . VAL A 1 95 ? -3.92 13.992 5.254 1 97.06 95 VAL A O 1
ATOM 761 N N . ALA A 1 96 ? -5.727 14.367 4.055 1 97.38 96 ALA A N 1
ATOM 762 C CA . ALA A 1 96 ? -5.895 12.961 3.699 1 97.38 96 ALA A CA 1
ATOM 763 C C . ALA A 1 96 ? -5.449 12.695 2.264 1 97.38 96 ALA A C 1
ATOM 765 O O . ALA A 1 96 ? -6.031 13.234 1.318 1 97.38 96 ALA A O 1
ATOM 766 N N . VAL A 1 97 ? -4.434 11.891 2.115 1 96.38 97 VAL A N 1
ATOM 767 C CA . VAL A 1 97 ? -3.9 11.531 0.806 1 96.38 97 VAL A CA 1
ATOM 768 C C . VAL A 1 97 ? -4.453 10.18 0.377 1 96.38 97 VAL A C 1
ATOM 770 O O . VAL A 1 97 ? -4.156 9.156 0.997 1 96.38 97 VAL A O 1
ATOM 773 N N . ASN A 1 98 ? -5.211 10.203 -0.708 1 95.44 98 ASN A N 1
ATOM 774 C CA . ASN A 1 98 ? -5.812 8.977 -1.212 1 95.44 98 ASN A CA 1
ATOM 775 C C . ASN A 1 98 ? -4.828 8.18 -2.064 1 95.44 98 ASN A C 1
ATOM 777 O O . ASN A 1 98 ? -4.094 8.75 -2.867 1 95.44 98 ASN A O 1
ATOM 781 N N . PHE A 1 99 ? -4.844 6.848 -1.854 1 90.62 99 PHE A N 1
ATOM 782 C CA . PHE A 1 99 ? -4.141 5.93 -2.746 1 90.62 99 PHE A CA 1
ATOM 783 C C . PHE A 1 99 ? -4.855 5.824 -4.086 1 90.62 99 PHE A C 1
ATOM 785 O O . PHE A 1 99 ? -5.395 4.766 -4.426 1 90.62 99 PHE A O 1
ATOM 792 N N . THR A 1 100 ? -4.695 6.773 -4.961 1 90.69 100 THR A N 1
ATOM 793 C CA . THR A 1 100 ? -5.582 7.004 -6.094 1 90.69 100 THR A CA 1
ATOM 794 C C . THR A 1 100 ? -5.387 5.93 -7.16 1 90.69 100 THR A C 1
ATOM 796 O O . THR A 1 100 ? -6.348 5.5 -7.801 1 90.69 100 THR A O 1
ATOM 799 N N . SER A 1 101 ? -4.184 5.523 -7.32 1 84.88 101 SER A N 1
ATOM 800 C CA . SER A 1 101 ? -3.902 4.555 -8.375 1 84.88 101 SER A CA 1
ATOM 801 C C . SER A 1 101 ? -4.543 3.205 -8.07 1 84.88 101 SER A C 1
ATOM 803 O O . SER A 1 101 ? -4.66 2.354 -8.953 1 84.88 101 SER A O 1
ATOM 805 N N . ALA A 1 102 ? -4.91 3.031 -6.832 1 86.38 102 ALA A N 1
ATOM 806 C CA . ALA A 1 102 ? -5.543 1.776 -6.441 1 86.38 102 ALA A CA 1
ATOM 807 C C . ALA A 1 102 ? -7.062 1.916 -6.41 1 86.38 102 ALA A C 1
ATOM 809 O O . ALA A 1 102 ? -7.777 0.958 -6.102 1 86.38 102 ALA A O 1
ATOM 810 N N . GLU A 1 103 ? -7.512 3.068 -6.719 1 89.88 103 GLU A N 1
ATOM 811 C CA . GLU A 1 103 ? -8.953 3.293 -6.789 1 89.88 103 GLU A CA 1
ATOM 812 C C . GLU A 1 103 ? -9.492 2.955 -8.172 1 89.88 103 GLU A C 1
ATOM 814 O O . GLU A 1 103 ? -8.773 3.041 -9.172 1 89.88 103 GLU A O 1
ATOM 819 N N . LYS A 1 104 ? -10.742 2.617 -8.195 1 86.25 104 LYS A N 1
ATOM 820 C CA . LYS A 1 104 ? -11.375 2.367 -9.484 1 86.25 104 LYS A CA 1
ATOM 821 C C . LYS A 1 104 ? -11.461 3.645 -10.32 1 86.25 104 LYS A C 1
ATOM 823 O O . LYS A 1 104 ? -11.289 3.611 -11.539 1 86.25 104 LYS A O 1
ATOM 828 N N . SER A 1 105 ? -11.766 4.762 -9.641 1 89.38 105 SER A N 1
ATOM 829 C CA . SER A 1 105 ? -11.836 6.07 -10.281 1 89.38 105 SER A CA 1
ATOM 830 C C . SER A 1 105 ? -11.828 7.191 -9.25 1 89.38 105 SER A C 1
ATOM 832 O O . SER A 1 105 ? -12.133 6.965 -8.07 1 89.38 105 SER A O 1
ATOM 834 N N . GLU A 1 106 ? -11.523 8.344 -9.742 1 93.12 106 GLU A N 1
ATOM 835 C CA . GLU A 1 106 ? -11.617 9.516 -8.875 1 93.12 106 GLU A CA 1
ATOM 836 C C . GLU A 1 106 ? -13.062 9.789 -8.477 1 93.12 106 GLU A C 1
ATOM 838 O O . GLU A 1 106 ? -13.328 10.32 -7.395 1 93.12 106 GLU A O 1
ATOM 843 N N . LYS A 1 107 ? -13.984 9.477 -9.375 1 95 107 LYS A N 1
ATOM 844 C CA . LYS A 1 107 ? -15.406 9.656 -9.094 1 95 107 LYS A CA 1
ATOM 845 C C . LYS A 1 107 ? -15.812 8.883 -7.844 1 95 107 LYS A C 1
ATOM 847 O O . LYS A 1 107 ? -16.609 9.375 -7.035 1 95 107 LYS A O 1
ATOM 852 N N . GLN A 1 108 ? -15.258 7.758 -7.723 1 94.19 108 GLN A N 1
ATOM 853 C CA . GLN A 1 108 ? -15.562 6.949 -6.547 1 94.19 108 GLN A CA 1
ATOM 854 C C . GLN A 1 108 ? -15.016 7.598 -5.277 1 94.19 108 GLN A C 1
ATOM 856 O O . GLN A 1 108 ? -15.641 7.516 -4.215 1 94.19 108 GLN A O 1
ATOM 861 N N . VAL A 1 109 ? -13.914 8.148 -5.395 1 96.44 109 VAL A N 1
ATOM 862 C CA . VAL A 1 109 ? -13.328 8.836 -4.254 1 96.44 109 VAL A CA 1
ATOM 863 C C . VAL A 1 109 ? -14.211 10.016 -3.854 1 96.44 109 VAL A C 1
ATOM 865 O O . VAL A 1 109 ? -14.461 10.234 -2.668 1 96.44 109 VAL A O 1
ATOM 868 N N . ARG A 1 110 ? -14.68 10.805 -4.801 1 96.94 110 ARG A N 1
ATOM 869 C CA . ARG A 1 110 ? -15.578 11.922 -4.543 1 96.94 110 ARG A CA 1
ATOM 870 C C . ARG A 1 110 ? -16.875 11.453 -3.885 1 96.94 110 ARG A C 1
ATOM 872 O O . ARG A 1 110 ? -17.344 12.062 -2.928 1 96.94 110 ARG A O 1
ATOM 879 N N . ALA A 1 111 ? -17.406 10.406 -4.445 1 96.94 111 ALA A N 1
ATOM 880 C CA . ALA A 1 111 ? -18.641 9.844 -3.879 1 96.94 111 ALA A CA 1
ATOM 881 C C . ALA A 1 111 ? -18.438 9.438 -2.422 1 96.94 111 ALA A C 1
ATOM 883 O O . ALA A 1 111 ? -19.312 9.664 -1.581 1 96.94 111 ALA A O 1
ATOM 884 N N . PHE A 1 112 ? -17.359 8.828 -2.211 1 97.31 112 PHE A N 1
ATOM 885 C CA . PHE A 1 112 ? -17.016 8.453 -0.847 1 97.31 112 PHE A CA 1
ATOM 886 C C . PHE A 1 112 ? -16.969 9.672 0.064 1 97.31 112 PHE A C 1
ATOM 888 O O . PHE A 1 112 ? -17.562 9.664 1.145 1 97.31 112 PHE A O 1
ATOM 895 N N . ALA A 1 113 ? -16.234 10.672 -0.307 1 97.25 113 ALA A N 1
ATOM 896 C CA . ALA A 1 113 ? -16.125 11.898 0.478 1 97.25 113 ALA A CA 1
ATOM 897 C C . ALA A 1 113 ? -17.5 12.5 0.752 1 97.25 113 ALA A C 1
ATOM 899 O O . ALA A 1 113 ? -17.766 12.969 1.861 1 97.25 113 ALA A O 1
ATOM 900 N N . ASP A 1 114 ? -18.344 12.523 -0.255 1 96.12 114 ASP A N 1
ATOM 901 C CA . ASP A 1 114 ? -19.688 13.062 -0.133 1 96.12 114 ASP A CA 1
ATOM 902 C C . ASP A 1 114 ? -20.531 12.258 0.859 1 96.12 114 ASP A C 1
ATOM 904 O O . ASP A 1 114 ? -21.266 12.82 1.667 1 96.12 114 ASP A O 1
ATOM 908 N N . THR A 1 115 ? -20.406 11.008 0.775 1 95.62 115 THR A N 1
ATOM 909 C CA . THR A 1 115 ? -21.156 10.109 1.647 1 95.62 115 THR A CA 1
ATOM 910 C C . THR A 1 115 ? -20.859 10.406 3.113 1 95.62 115 THR A C 1
ATOM 912 O O . THR A 1 115 ? -21.75 10.375 3.953 1 95.62 115 THR A O 1
ATOM 915 N N . TYR A 1 116 ? -19.656 10.688 3.414 1 95.56 116 TYR A N 1
ATOM 916 C CA . TYR A 1 116 ? -19.234 10.914 4.793 1 95.56 116 TYR A CA 1
ATOM 917 C C . TYR A 1 116 ? -19.188 12.398 5.117 1 95.56 116 TYR A C 1
ATOM 919 O O . TYR A 1 116 ? -18.781 12.797 6.207 1 95.56 116 TYR A O 1
ATOM 927 N N . ASP A 1 117 ? -19.562 13.242 4.199 1 96.06 117 ASP A N 1
ATOM 928 C CA . ASP A 1 117 ? -19.594 14.695 4.355 1 96.06 117 ASP A CA 1
ATOM 929 C C . ASP A 1 117 ? -18.234 15.219 4.84 1 96.06 117 ASP A C 1
ATOM 931 O O . ASP A 1 117 ? -18.172 15.984 5.801 1 96.06 117 ASP A O 1
ATOM 935 N N . LEU A 1 118 ? -17.203 14.719 4.215 1 97.12 118 LEU A N 1
ATOM 936 C CA . LEU A 1 118 ? -15.852 15.125 4.609 1 97.12 118 LEU A CA 1
ATOM 937 C C . LEU A 1 118 ? -15.57 16.547 4.172 1 97.12 118 LEU A C 1
ATOM 939 O O . LEU A 1 118 ? -15.867 16.938 3.035 1 97.12 118 LEU A O 1
ATOM 943 N N . THR A 1 119 ? -14.938 17.344 5.078 1 95.25 119 THR A N 1
ATOM 944 C CA . THR A 1 119 ? -14.727 18.75 4.781 1 95.25 119 THR A CA 1
ATOM 945 C C . THR A 1 119 ? -13.234 19.078 4.711 1 95.25 119 THR A C 1
ATOM 947 O O . THR A 1 119 ? -12.852 20.156 4.258 1 95.25 119 THR A O 1
ATOM 950 N N . PHE A 1 120 ? -12.383 18.203 5.211 1 95.69 120 PHE A N 1
ATOM 951 C CA . PHE A 1 120 ? -10.945 18.438 5.098 1 95.69 120 PHE A CA 1
ATOM 952 C C . PHE A 1 120 ? -10.453 18.094 3.697 1 95.69 120 PHE A C 1
ATOM 954 O O . PHE A 1 120 ? -11.125 17.391 2.949 1 95.69 120 PHE A O 1
ATOM 961 N N . PRO A 1 121 ? -9.266 18.594 3.318 1 95.38 121 PRO A N 1
ATOM 962 C CA . PRO A 1 121 ? -8.734 18.328 1.979 1 95.38 121 PRO A CA 1
ATOM 963 C C . PRO A 1 121 ? -8.438 16.859 1.741 1 95.38 121 PRO A C 1
ATOM 965 O O . PRO A 1 121 ? -7.773 16.219 2.561 1 95.38 121 PRO A O 1
ATOM 968 N N . ILE A 1 122 ? -8.977 16.359 0.659 1 96.81 122 ILE A N 1
ATOM 969 C CA . ILE A 1 122 ? -8.633 15.055 0.115 1 96.81 122 ILE A CA 1
ATOM 970 C C . ILE A 1 122 ? -7.711 15.227 -1.091 1 96.81 122 ILE A C 1
ATOM 972 O O . ILE A 1 122 ? -8.117 15.789 -2.111 1 96.81 122 ILE A O 1
ATOM 976 N N . LEU A 1 123 ? -6.531 14.734 -0.915 1 96.12 123 LEU A N 1
ATOM 977 C CA . LEU A 1 123 ? -5.531 14.891 -1.968 1 96.12 123 LEU A CA 1
ATOM 978 C C . LEU A 1 123 ? -5.477 13.648 -2.85 1 96.12 123 LEU A C 1
ATOM 980 O O . LEU A 1 123 ? -5.512 12.523 -2.346 1 96.12 123 LEU A O 1
ATOM 984 N N . ILE A 1 124 ? -5.41 13.898 -4.137 1 93.56 124 ILE A N 1
ATOM 985 C CA . ILE A 1 124 ? -5.281 12.844 -5.137 1 93.56 124 ILE A CA 1
ATOM 986 C C . ILE A 1 124 ? -3.807 12.609 -5.457 1 93.56 124 ILE A C 1
ATOM 988 O O . ILE A 1 124 ? -3.125 13.5 -5.961 1 93.56 124 ILE A O 1
ATOM 992 N N . ASP A 1 125 ? -3.412 11.367 -5.211 1 88.69 125 ASP A N 1
ATOM 993 C CA . ASP A 1 125 ? -2.004 11.047 -5.418 1 88.69 125 ASP A CA 1
ATOM 994 C C . ASP A 1 125 ? -1.777 10.43 -6.797 1 88.69 125 ASP A C 1
ATOM 996 O O . ASP A 1 125 ? -1.896 9.219 -6.973 1 88.69 125 ASP A O 1
ATOM 1000 N N . LYS A 1 126 ? -1.381 11.227 -7.711 1 79.56 126 LYS A N 1
ATOM 1001 C CA . LYS A 1 126 ? -1.011 10.75 -9.039 1 79.56 126 LYS A CA 1
ATOM 1002 C C . LYS A 1 126 ? 0.503 10.766 -9.227 1 79.56 126 LYS A C 1
ATOM 1004 O O . LYS A 1 126 ? 1.015 10.258 -10.234 1 79.56 126 LYS A O 1
ATOM 1009 N N . LYS A 1 127 ? 1.214 11.281 -8.266 1 73.25 127 LYS A N 1
ATOM 1010 C CA . LYS A 1 127 ? 2.654 11.484 -8.391 1 73.25 127 LYS A CA 1
ATOM 1011 C C . LYS A 1 127 ? 3.428 10.477 -7.551 1 73.25 127 LYS A C 1
ATOM 1013 O O . LYS A 1 127 ? 4.66 10.43 -7.602 1 73.25 127 LYS A O 1
ATOM 1018 N N . GLY A 1 128 ? 2.779 9.719 -6.746 1 78.88 128 GLY A N 1
ATOM 1019 C CA . GLY A 1 128 ? 3.443 8.664 -6.004 1 78.88 128 GLY A CA 1
ATOM 1020 C C . GLY A 1 128 ? 3.936 9.109 -4.641 1 78.88 128 GLY A C 1
ATOM 1021 O O . GLY A 1 128 ? 4.996 8.68 -4.184 1 78.88 128 GLY A O 1
ATOM 1022 N N . ILE A 1 129 ? 3.271 10.023 -3.969 1 83.75 129 ILE A N 1
ATOM 1023 C CA . ILE A 1 129 ? 3.684 10.523 -2.662 1 83.75 129 ILE A CA 1
ATOM 1024 C C . ILE A 1 129 ? 3.623 9.398 -1.633 1 83.75 129 ILE A C 1
ATOM 1026 O O . ILE A 1 129 ? 4.375 9.398 -0.655 1 83.75 129 ILE A O 1
ATOM 1030 N N . ASN A 1 130 ? 2.846 8.43 -1.893 1 83.19 130 ASN A N 1
ATOM 1031 C CA . ASN A 1 130 ? 2.826 7.238 -1.048 1 83.19 130 ASN A CA 1
ATOM 1032 C C . ASN A 1 130 ? 4.211 6.613 -0.93 1 83.19 130 ASN A C 1
ATOM 1034 O O . ASN A 1 130 ? 4.613 6.184 0.153 1 83.19 130 ASN A O 1
ATOM 1038 N N . ALA A 1 131 ? 4.895 6.664 -1.994 1 82.31 131 ALA A N 1
ATOM 1039 C CA . ALA A 1 131 ? 6.246 6.109 -2.008 1 82.31 131 ALA A CA 1
ATOM 1040 C C . ALA A 1 131 ? 7.215 7.004 -1.238 1 82.31 131 ALA A C 1
ATOM 1042 O O . ALA A 1 131 ? 8.062 6.516 -0.49 1 82.31 131 ALA A O 1
ATOM 1043 N N . ASP A 1 132 ? 7.012 8.312 -1.392 1 87.69 132 ASP A N 1
ATOM 1044 C CA . ASP A 1 132 ? 7.895 9.273 -0.739 1 87.69 132 ASP A CA 1
ATOM 1045 C C . ASP A 1 132 ? 7.812 9.156 0.781 1 87.69 132 ASP A C 1
ATOM 1047 O O . ASP A 1 132 ? 8.805 9.367 1.479 1 87.69 132 ASP A O 1
ATOM 1051 N N . TYR A 1 133 ? 6.758 8.766 1.209 1 93.5 133 TYR A N 1
ATOM 1052 C CA . TYR A 1 133 ? 6.543 8.648 2.648 1 93.5 133 TYR A CA 1
ATOM 1053 C C . TYR A 1 133 ? 6.66 7.195 3.102 1 93.5 133 TYR A C 1
ATOM 1055 O O . TYR A 1 133 ? 6.332 6.867 4.242 1 93.5 133 TYR A O 1
ATOM 1063 N N . ASN A 1 134 ? 7.039 6.32 2.213 1 89.12 134 ASN A N 1
ATOM 1064 C CA . ASN A 1 134 ? 7.227 4.906 2.518 1 89.12 134 ASN A CA 1
ATOM 1065 C C . ASN A 1 134 ? 6 4.312 3.201 1 89.12 134 ASN A C 1
ATOM 1067 O O . ASN A 1 134 ? 6.117 3.648 4.234 1 89.12 134 ASN A O 1
ATOM 1071 N N . VAL A 1 135 ? 4.859 4.582 2.635 1 92.38 135 VAL A N 1
ATOM 1072 C CA . VAL A 1 135 ? 3.635 4.02 3.193 1 92.38 135 VAL A CA 1
ATOM 1073 C C . VAL A 1 135 ? 3.541 2.533 2.846 1 92.38 135 VAL A C 1
ATOM 1075 O O . VAL A 1 135 ? 3.115 2.174 1.745 1 92.38 135 VAL A O 1
ATOM 1078 N N . MET A 1 136 ? 3.824 1.702 3.881 1 91.31 136 MET A N 1
ATOM 1079 C CA . MET A 1 136 ? 3.891 0.26 3.662 1 91.31 136 MET A CA 1
ATOM 1080 C C . MET A 1 136 ? 2.572 -0.408 4.035 1 91.31 136 MET A C 1
ATOM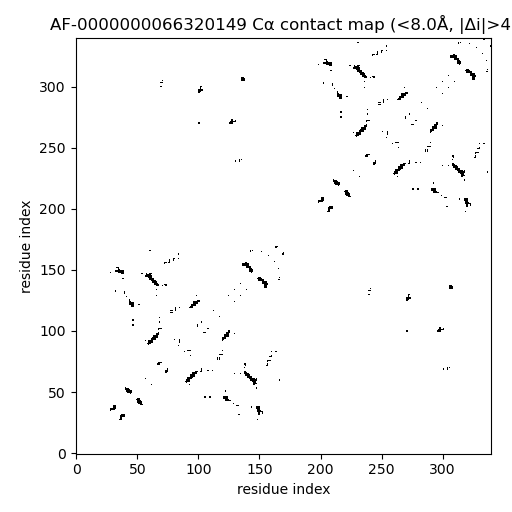 1082 O O . MET A 1 136 ? 2.338 -1.567 3.688 1 91.31 136 MET A O 1
ATOM 1086 N N . SER A 1 137 ? 1.779 0.322 4.73 1 93.5 137 SER A N 1
ATOM 1087 C CA . SER A 1 137 ? 0.499 -0.185 5.215 1 93.5 137 SER A CA 1
ATOM 1088 C C . SER A 1 137 ? -0.538 0.93 5.301 1 93.5 137 SER A C 1
ATOM 1090 O O . SER A 1 137 ? -0.186 2.105 5.426 1 93.5 137 SER A O 1
ATOM 1092 N N . TYR A 1 138 ? -1.857 0.461 5.176 1 93.81 138 TYR A N 1
ATOM 1093 C CA . TYR A 1 138 ? -2.953 1.416 5.289 1 93.81 138 TYR A CA 1
ATOM 1094 C C . TYR A 1 138 ? -3.871 1.055 6.449 1 93.81 138 TYR A C 1
ATOM 1096 O O . TYR A 1 138 ? -4.098 -0.125 6.727 1 93.81 138 TYR A O 1
ATOM 1104 N N . PRO A 1 139 ? -4.395 2.031 7.125 1 97.38 139 PRO A N 1
ATOM 1105 C CA . PRO A 1 139 ? -4 3.438 7.035 1 97.38 139 PRO A CA 1
ATOM 1106 C C . PRO A 1 139 ? -2.664 3.719 7.719 1 97.38 139 PRO A C 1
ATOM 1108 O O . PRO A 1 139 ? -2.248 2.965 8.602 1 97.38 139 PRO A O 1
ATOM 1111 N N . THR A 1 140 ? -1.962 4.648 7.27 1 97.56 140 THR A N 1
ATOM 1112 C CA . THR A 1 140 ? -0.792 5.223 7.922 1 97.56 140 THR A CA 1
ATOM 1113 C C . THR A 1 140 ? -0.969 6.727 8.117 1 97.56 140 THR A C 1
ATOM 1115 O O . THR A 1 140 ? -1.375 7.434 7.195 1 97.56 140 THR A O 1
ATOM 1118 N N . THR A 1 141 ? -0.696 7.188 9.336 1 98.38 141 THR A N 1
ATOM 1119 C CA . THR A 1 141 ? -0.874 8.602 9.641 1 98.38 141 THR A CA 1
ATOM 1120 C C . THR A 1 141 ? 0.416 9.203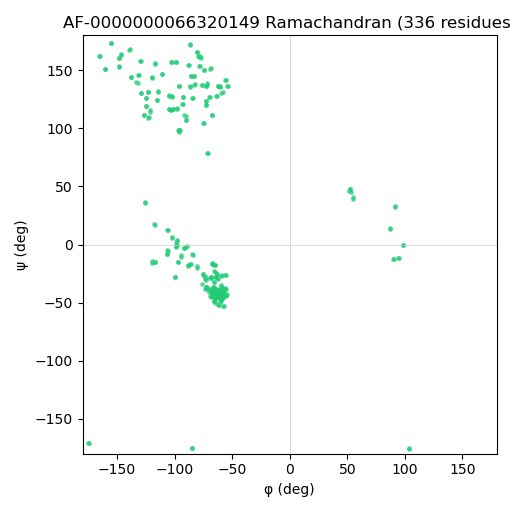 10.195 1 98.38 141 THR A C 1
ATOM 1122 O O . THR A 1 141 ? 1.006 8.664 11.133 1 98.38 141 THR A O 1
ATOM 1125 N N . TYR A 1 142 ? 0.861 10.266 9.586 1 98.12 142 TYR A N 1
ATOM 1126 C CA . TYR A 1 142 ? 1.928 11.109 10.109 1 98.12 142 TYR A CA 1
ATOM 1127 C C . TYR A 1 142 ? 1.357 12.266 10.93 1 98.12 142 TYR A C 1
ATOM 1129 O O . TYR A 1 142 ? 0.503 13.008 10.453 1 98.12 142 TYR A O 1
ATOM 1137 N N . ILE A 1 143 ? 1.832 12.391 12.125 1 98.44 143 ILE A N 1
ATOM 1138 C CA . ILE A 1 143 ? 1.438 13.492 12.992 1 98.44 143 ILE A CA 1
ATOM 1139 C C . ILE A 1 143 ? 2.531 14.562 13 1 98.44 143 ILE A C 1
ATOM 1141 O O . ILE A 1 143 ? 3.656 14.305 13.43 1 98.44 143 ILE A O 1
ATOM 1145 N N . LEU A 1 144 ? 2.162 15.727 12.516 1 97.81 144 LEU A N 1
ATOM 1146 C CA . LEU A 1 144 ? 3.123 16.812 12.398 1 97.81 144 LEU A CA 1
ATOM 1147 C C . LEU A 1 144 ? 2.803 17.938 13.383 1 97.81 144 LEU A C 1
ATOM 1149 O O . LEU A 1 144 ? 1.631 18.219 13.641 1 97.81 144 LEU A O 1
ATOM 1153 N N . ASP A 1 145 ? 3.84 18.562 13.852 1 96.94 145 ASP A N 1
ATOM 1154 C CA . ASP A 1 145 ? 3.611 19.75 14.68 1 96.94 145 ASP A CA 1
ATOM 1155 C C . ASP A 1 145 ? 3.434 20.984 13.812 1 96.94 145 ASP A C 1
ATOM 1157 O O . ASP A 1 145 ? 3.334 20.891 12.586 1 96.94 145 ASP A O 1
ATOM 1161 N N . GLU A 1 146 ? 3.324 22.141 14.438 1 96.56 146 GLU A N 1
ATOM 1162 C CA . GLU A 1 146 ? 3.002 23.391 13.766 1 96.56 146 GLU A CA 1
ATOM 1163 C C . GLU A 1 146 ? 4.109 23.812 12.797 1 96.56 146 GLU A C 1
ATOM 1165 O O . GLU A 1 146 ? 3.895 24.641 11.914 1 96.56 146 GLU A O 1
ATOM 1170 N N . LYS A 1 147 ? 5.25 23.234 12.977 1 93.81 147 LYS A N 1
ATOM 1171 C CA . LYS A 1 147 ? 6.387 23.562 12.125 1 93.81 147 LYS A CA 1
ATOM 1172 C C . LYS A 1 147 ? 6.57 22.531 11.023 1 93.81 147 LYS A C 1
ATOM 1174 O O . LYS A 1 147 ? 7.484 22.625 10.203 1 93.81 147 LYS A O 1
ATOM 1179 N N . GLY A 1 148 ? 5.719 21.484 11 1 96 148 GLY A N 1
ATOM 1180 C CA . GLY A 1 148 ? 5.801 20.453 9.977 1 96 148 GLY A CA 1
ATOM 1181 C C . GLY A 1 148 ? 6.762 19.328 10.328 1 96 148 GLY A C 1
ATOM 1182 O O . GLY A 1 148 ? 7.156 18.547 9.461 1 96 148 GLY A O 1
ATOM 1183 N N . VAL A 1 149 ? 7.145 19.312 11.602 1 96.25 149 VAL A N 1
ATOM 1184 C CA . VAL A 1 149 ? 8.047 18.266 12.07 1 96.25 149 VAL A CA 1
ATOM 1185 C C . VAL A 1 149 ? 7.238 17.047 12.492 1 96.25 149 VAL A C 1
ATOM 1187 O O . VAL A 1 149 ? 6.227 17.172 13.188 1 96.25 149 VAL A O 1
ATOM 1190 N N . ILE A 1 150 ? 7.715 15.859 12.086 1 97.62 150 ILE A N 1
ATOM 1191 C CA . ILE A 1 150 ? 7.023 14.609 12.391 1 97.62 150 ILE A CA 1
ATOM 1192 C C . ILE A 1 150 ? 7.184 14.273 13.867 1 97.62 150 ILE A C 1
ATOM 1194 O O . ILE A 1 150 ? 8.305 14.086 14.352 1 97.62 150 ILE A O 1
ATOM 1198 N N . GLN A 1 151 ? 6.059 14.195 14.492 1 97.56 151 GLN A N 1
ATOM 1199 C CA . GLN A 1 151 ? 6.074 13.883 15.922 1 97.56 151 GLN A CA 1
ATOM 1200 C C . GLN A 1 151 ? 5.773 12.414 16.172 1 97.56 151 GLN A C 1
ATOM 1202 O O . GLN A 1 151 ? 6.168 11.859 17.188 1 97.56 151 GLN A O 1
ATOM 1207 N N . ASP A 1 152 ? 5.066 11.852 15.312 1 97.88 152 ASP A N 1
ATOM 1208 C CA . ASP A 1 152 ? 4.664 10.453 15.422 1 97.88 152 ASP A CA 1
ATOM 1209 C C . ASP A 1 152 ? 4.234 9.898 14.062 1 97.88 152 ASP A C 1
ATOM 1211 O O . ASP A 1 152 ? 3.826 10.648 13.18 1 97.88 152 ASP A O 1
ATOM 1215 N N . ILE A 1 153 ? 4.41 8.664 13.883 1 97.62 153 ILE A N 1
ATOM 1216 C CA . ILE A 1 153 ? 3.898 7.898 12.75 1 97.62 153 ILE A CA 1
ATOM 1217 C C . ILE A 1 153 ? 3.066 6.719 13.25 1 97.62 153 ILE A C 1
ATOM 1219 O O . ILE A 1 153 ? 3.578 5.84 13.945 1 97.62 153 ILE A O 1
ATOM 1223 N N . HIS A 1 154 ? 1.883 6.715 12.891 1 97.62 154 HIS A N 1
ATOM 1224 C CA . HIS A 1 154 ? 0.986 5.668 13.367 1 97.62 154 HIS A CA 1
ATOM 1225 C C . HIS A 1 154 ? 0.496 4.793 12.219 1 97.62 154 HIS A C 1
ATOM 1227 O O . HIS A 1 154 ? -0.09 5.301 11.258 1 97.62 154 HIS A O 1
ATOM 1233 N N . VAL A 1 155 ? 0.743 3.529 12.414 1 95.88 155 VAL A N 1
ATOM 1234 C CA . VAL A 1 155 ? 0.247 2.559 11.445 1 95.88 155 VAL A CA 1
ATOM 1235 C C . VAL A 1 155 ? -1.004 1.875 11.992 1 95.88 155 VAL A C 1
ATOM 1237 O O . VAL A 1 155 ? -0.991 1.339 13.102 1 95.88 155 VAL A O 1
ATOM 1240 N N . GLY A 1 156 ? -2.074 1.899 11.172 1 95.25 156 GLY A N 1
ATOM 1241 C CA . GLY A 1 156 ? -3.34 1.343 11.617 1 95.25 156 GLY A CA 1
ATOM 1242 C C . GLY A 1 156 ? -4.352 2.402 12.016 1 95.25 156 GLY A C 1
ATOM 1243 O O . GLY A 1 156 ? -4.098 3.598 11.867 1 95.25 156 GLY A O 1
ATOM 1244 N N . THR A 1 157 ? -5.492 2.002 12.523 1 96.62 157 THR A N 1
ATOM 1245 C CA . THR A 1 157 ? -6.605 2.887 12.844 1 96.62 157 THR A CA 1
ATOM 1246 C C . THR A 1 157 ? -6.359 3.609 14.164 1 96.62 157 THR A C 1
ATOM 1248 O O . THR A 1 157 ? -5.613 3.121 15.016 1 96.62 157 THR A O 1
ATOM 1251 N N . MET A 1 158 ? -6.949 4.73 14.273 1 97.19 158 MET A N 1
ATOM 1252 C CA . MET A 1 158 ? -6.957 5.469 15.531 1 97.19 158 MET A CA 1
ATOM 1253 C C . MET A 1 158 ? -8.367 5.922 15.891 1 97.19 158 MET A C 1
ATOM 1255 O O . MET A 1 158 ? -9.156 6.266 15.008 1 97.19 158 MET A O 1
ATOM 1259 N N . THR A 1 159 ? -8.602 5.918 17.203 1 96.38 159 THR A N 1
ATOM 1260 C CA . THR A 1 159 ? -9.82 6.559 17.688 1 96.38 159 THR A CA 1
ATOM 1261 C C . THR A 1 159 ? -9.641 8.07 17.766 1 96.38 159 THR A C 1
ATOM 1263 O O . THR A 1 159 ? -8.516 8.57 17.719 1 96.38 159 THR A O 1
ATOM 1266 N N . LYS A 1 160 ? -10.812 8.719 17.906 1 96.62 160 LYS A N 1
ATOM 1267 C CA . LYS A 1 160 ? -10.727 10.164 18.078 1 96.62 160 LYS A CA 1
ATOM 1268 C C . LYS A 1 160 ? -9.898 10.516 19.312 1 96.62 160 LYS A C 1
ATOM 1270 O O . LYS A 1 160 ? -9.055 11.422 19.266 1 96.62 160 LYS A O 1
ATOM 1275 N N . LYS A 1 161 ? -10.117 9.875 20.375 1 96.38 161 LYS A N 1
ATOM 1276 C CA . LYS A 1 161 ? -9.398 10.133 21.625 1 96.38 161 LYS A CA 1
ATOM 1277 C C . LYS A 1 161 ? -7.898 9.945 21.438 1 96.38 161 LYS A C 1
ATOM 1279 O O . LYS A 1 161 ? -7.102 10.75 21.922 1 96.38 161 LYS A O 1
ATOM 1284 N N . GLU A 1 162 ? -7.465 8.914 20.797 1 96.75 162 GLU A N 1
ATOM 1285 C CA . GLU A 1 162 ? -6.055 8.664 20.531 1 96.75 162 GLU A CA 1
ATOM 1286 C C . GLU A 1 162 ? -5.449 9.797 19.703 1 96.75 162 GLU A C 1
ATOM 1288 O O . GLU A 1 162 ? -4.328 10.234 19.969 1 96.75 162 GLU A O 1
ATOM 1293 N N . MET A 1 163 ? -6.207 10.195 18.688 1 97.25 163 MET A N 1
ATOM 1294 C CA . MET A 1 163 ? -5.734 11.297 17.844 1 97.25 163 MET A CA 1
ATOM 1295 C C . MET A 1 163 ? -5.543 12.562 18.672 1 97.25 163 MET A C 1
ATOM 1297 O O . MET A 1 163 ? -4.52 13.242 18.562 1 97.25 163 MET A O 1
ATOM 1301 N N . GLU A 1 164 ? -6.488 12.867 19.516 1 96.38 164 GLU A N 1
ATOM 1302 C CA . GLU A 1 164 ? -6.406 14.039 20.375 1 96.38 164 GLU A CA 1
ATOM 1303 C C . GLU A 1 164 ? -5.184 13.977 21.281 1 96.38 164 GLU A C 1
ATOM 1305 O O . GLU A 1 164 ? -4.492 14.977 21.469 1 96.38 164 GLU A O 1
ATOM 1310 N N . GLN A 1 165 ? -4.953 12.867 21.812 1 95.56 165 GLN A N 1
ATOM 1311 C CA . GLN A 1 165 ? -3.816 12.672 22.703 1 95.56 165 GLN A CA 1
ATOM 1312 C C . GLN A 1 165 ? -2.494 12.859 21.953 1 95.56 165 GLN A C 1
ATOM 1314 O O . GLN A 1 165 ? -1.605 13.57 22.422 1 95.56 165 GLN A O 1
ATOM 1319 N N . LYS A 1 166 ? -2.408 12.289 20.797 1 95.06 166 LYS A N 1
ATOM 1320 C CA . LYS A 1 166 ? -1.172 12.352 20.016 1 95.06 166 LYS A CA 1
ATOM 1321 C C . LYS A 1 166 ? -0.917 13.773 19.516 1 95.06 166 LYS A C 1
ATOM 1323 O O . LYS A 1 166 ? 0.233 14.172 19.312 1 95.06 166 LYS A O 1
ATOM 1328 N N . LEU A 1 167 ? -1.949 14.453 19.359 1 95.25 167 LEU A N 1
ATOM 1329 C CA . LEU A 1 167 ? -1.848 15.82 18.859 1 95.25 167 LEU A CA 1
ATOM 1330 C C . LEU A 1 167 ? -1.749 16.812 20.016 1 95.25 167 LEU A C 1
ATOM 1332 O O . LEU A 1 167 ? -1.591 18.016 19.797 1 95.25 167 LEU A O 1
ATOM 1336 N N . ASP A 1 168 ? -1.831 16.312 21.219 1 92.31 168 ASP A N 1
ATOM 1337 C CA . ASP A 1 168 ? -1.814 17.156 22.406 1 92.31 168 ASP A CA 1
ATOM 1338 C C . ASP A 1 168 ? -2.91 18.219 22.328 1 92.31 168 ASP A C 1
ATOM 1340 O O . ASP A 1 168 ? -2.643 19.406 22.531 1 92.31 168 ASP A O 1
ATOM 1344 N N . LEU A 1 169 ? -3.986 17.875 21.891 1 85.44 169 LEU A N 1
ATOM 1345 C CA . LEU A 1 169 ? -5.125 18.781 21.781 1 85.44 169 LEU A CA 1
ATOM 1346 C C . LEU A 1 169 ? -6.02 18.672 23.016 1 85.44 169 LEU A C 1
ATOM 1348 O O . LEU A 1 169 ? -6.934 19.484 23.188 1 85.44 169 LEU A O 1
ATOM 1352 N N . ASP A 1 170 ? -5.805 17.656 23.891 1 67.38 170 ASP A N 1
ATOM 1353 C CA . ASP A 1 170 ? -6.641 17.531 25.094 1 67.38 170 ASP A CA 1
ATOM 1354 C C . ASP A 1 170 ? -6.32 18.625 26.109 1 67.38 170 ASP A C 1
ATOM 1356 O O . ASP A 1 170 ? -5.211 19.172 26.109 1 67.38 170 ASP A O 1
ATOM 1360 N N . MET B 1 1 ? -36.562 -55.469 -26.828 1 63.06 1 MET B N 1
ATOM 1361 C CA . MET B 1 1 ? -35.562 -55.531 -25.75 1 63.06 1 MET B CA 1
ATOM 1362 C C . MET B 1 1 ? -34.406 -54.562 -26.016 1 63.06 1 MET B C 1
ATOM 1364 O O . MET B 1 1 ? -33.875 -53.938 -25.078 1 63.06 1 MET B O 1
ATOM 1368 N N . LEU B 1 2 ? -34.156 -54.219 -27.328 1 74.31 2 LEU B N 1
ATOM 1369 C CA . LEU B 1 2 ? -33.062 -53.375 -27.703 1 74.31 2 LEU B CA 1
ATOM 1370 C C . LEU B 1 2 ? -33.375 -51.906 -27.375 1 74.31 2 LEU B C 1
ATOM 1372 O O . LEU B 1 2 ? -32.5 -51.156 -26.922 1 74.31 2 LEU B O 1
ATOM 1376 N N . LYS B 1 3 ? -34.625 -51.594 -27.516 1 75.81 3 LYS B N 1
ATOM 1377 C CA . LYS B 1 3 ? -35.031 -50.219 -27.297 1 75.81 3 LYS B CA 1
ATOM 1378 C C . LYS B 1 3 ? -34.938 -49.812 -25.828 1 75.81 3 LYS B C 1
ATOM 1380 O O . LYS B 1 3 ? -34.5 -48.719 -25.5 1 75.81 3 LYS B O 1
ATOM 1385 N N . LYS B 1 4 ? -35.281 -50.719 -25.156 1 81.19 4 LYS B N 1
ATOM 1386 C CA . LYS B 1 4 ? -35.25 -50.5 -23.719 1 81.19 4 LYS B CA 1
ATOM 1387 C C . LYS B 1 4 ? -33.812 -50.375 -23.219 1 81.19 4 LYS B C 1
ATOM 1389 O O . LYS B 1 4 ? -33.5 -49.531 -22.375 1 81.19 4 LYS B O 1
ATOM 1394 N N . TRP B 1 5 ? -32.906 -51.25 -23.828 1 84.44 5 TRP B N 1
ATOM 1395 C CA . TRP B 1 5 ? -31.484 -51.219 -23.453 1 84.44 5 TRP B CA 1
ATOM 1396 C C . TRP B 1 5 ? -30.844 -49.906 -23.922 1 84.44 5 TRP B C 1
ATOM 1398 O O . TRP B 1 5 ? -30.062 -49.312 -23.203 1 84.44 5 TRP B O 1
ATOM 1408 N N . LEU B 1 6 ? -31.109 -49.312 -25.062 1 86.5 6 LEU B N 1
ATOM 1409 C CA . LEU B 1 6 ? -30.625 -48.031 -25.594 1 86.5 6 LEU B CA 1
ATOM 1410 C C . LEU B 1 6 ? -31.094 -46.875 -24.75 1 86.5 6 LEU B C 1
ATOM 1412 O O . LEU B 1 6 ? -30.328 -45.938 -24.469 1 86.5 6 LEU B O 1
ATOM 1416 N N . ALA B 1 7 ? -32.344 -46.906 -24.328 1 84.62 7 ALA B N 1
ATOM 1417 C CA . ALA B 1 7 ? -32.906 -45.906 -23.453 1 84.62 7 ALA B CA 1
ATOM 1418 C C . ALA B 1 7 ? -32.188 -45.875 -22.109 1 84.62 7 ALA B C 1
ATOM 1420 O O . ALA B 1 7 ? -31.891 -44.812 -21.578 1 84.62 7 ALA B O 1
ATOM 1421 N N . GLY B 1 8 ? -31.859 -47.062 -21.609 1 85.62 8 GLY B N 1
ATOM 1422 C CA . GLY B 1 8 ? -31.094 -47.156 -20.375 1 85.62 8 GLY B CA 1
ATOM 1423 C C . GLY B 1 8 ? -29.719 -46.531 -20.469 1 85.62 8 GLY B C 1
ATOM 1424 O O . GLY B 1 8 ? -29.297 -45.812 -19.562 1 85.62 8 GLY B O 1
ATOM 1425 N N . ILE B 1 9 ? -29.031 -46.812 -21.672 1 87.12 9 ILE B N 1
ATOM 1426 C CA . ILE B 1 9 ? -27.703 -46.25 -21.906 1 87.12 9 ILE B CA 1
ATOM 1427 C C . ILE B 1 9 ? -27.781 -44.75 -22.016 1 87.12 9 ILE B C 1
ATOM 1429 O O . ILE B 1 9 ? -26.953 -44.031 -21.453 1 87.12 9 ILE B O 1
ATOM 1433 N N . LEU B 1 10 ? -28.906 -44.25 -22.688 1 87.19 10 LEU B N 1
ATOM 1434 C CA . LEU B 1 10 ? -29.094 -42.812 -22.828 1 87.19 10 LEU B CA 1
ATOM 1435 C C . LEU B 1 10 ? -29.328 -42.125 -21.484 1 87.19 10 LEU B C 1
ATOM 1437 O O . LEU B 1 10 ? -28.812 -41.062 -21.203 1 87.19 10 LEU B O 1
ATOM 1441 N N . LEU B 1 11 ? -30.062 -42.906 -20.672 1 88.31 11 LEU B N 1
ATOM 1442 C CA . LEU B 1 11 ? -30.359 -42.406 -19.344 1 88.31 11 LEU B CA 1
ATOM 1443 C C . LEU B 1 11 ? -29.094 -42.312 -18.484 1 88.31 11 LEU B C 1
ATOM 1445 O O . LEU B 1 11 ? -28.859 -41.344 -17.766 1 88.31 11 LEU B O 1
ATOM 1449 N N . ILE B 1 12 ? -28.234 -43.406 -18.562 1 89.19 12 ILE B N 1
ATOM 1450 C CA . ILE B 1 12 ? -27 -43.438 -17.812 1 89.19 12 ILE B CA 1
ATOM 1451 C C . ILE B 1 12 ? -26.078 -42.312 -18.281 1 89.19 12 ILE B C 1
ATOM 1453 O O . ILE B 1 12 ? -25.453 -41.625 -17.469 1 89.19 12 ILE B O 1
ATOM 1457 N N . MET B 1 13 ? -26 -42 -19.641 1 90.38 13 MET B N 1
ATOM 1458 C CA . MET B 1 13 ? -25.188 -40.938 -20.188 1 90.38 13 MET B CA 1
ATOM 1459 C C . MET B 1 13 ? -25.703 -39.562 -19.703 1 90.38 13 MET B C 1
ATOM 1461 O O . MET B 1 13 ? -24.922 -38.688 -19.391 1 90.38 13 MET B O 1
ATOM 1465 N N . LEU B 1 14 ? -27.016 -39.469 -19.641 1 89.12 14 LEU B N 1
ATOM 1466 C CA . LEU B 1 14 ? -27.625 -38.219 -19.188 1 89.12 14 LEU B CA 1
ATOM 1467 C C . LEU B 1 14 ? -27.328 -38 -17.703 1 89.12 14 LEU B C 1
ATOM 1469 O O . LEU B 1 14 ? -26.984 -36.875 -17.297 1 89.12 14 LEU B O 1
ATOM 1473 N N . VAL B 1 15 ? -27.484 -39.062 -16.891 1 89.62 15 VAL B N 1
ATOM 1474 C CA . VAL B 1 15 ? -27.188 -38.969 -15.461 1 89.62 15 VAL B CA 1
ATOM 1475 C C . VAL B 1 15 ? -25.703 -38.656 -15.25 1 89.62 15 VAL B C 1
ATOM 1477 O O . VAL B 1 15 ? -25.344 -37.844 -14.414 1 89.62 15 VAL B O 1
ATOM 1480 N N . GLY B 1 16 ? -24.781 -39.312 -15.984 1 89.19 16 GLY B N 1
ATOM 1481 C CA . GLY B 1 16 ? -23.359 -39.031 -15.938 1 89.19 16 GLY B CA 1
ATOM 1482 C C . GLY B 1 16 ? -23.031 -37.594 -16.281 1 89.19 16 GLY B C 1
ATOM 1483 O O . GLY B 1 16 ? -22.234 -36.938 -15.602 1 89.19 16 GLY B O 1
ATOM 1484 N N . TYR B 1 17 ? -23.672 -37.094 -17.312 1 87.12 17 TYR B N 1
ATOM 1485 C CA . TYR B 1 17 ? -23.469 -35.719 -17.75 1 87.12 17 TYR B CA 1
ATOM 1486 C C . TYR B 1 17 ? -23.938 -34.75 -16.688 1 87.12 17 TYR B C 1
ATOM 1488 O O . TYR B 1 17 ? -23.234 -33.75 -16.375 1 87.12 17 TYR B O 1
ATOM 1496 N N . THR B 1 18 ? -25.172 -34.969 -16.203 1 86.5 18 THR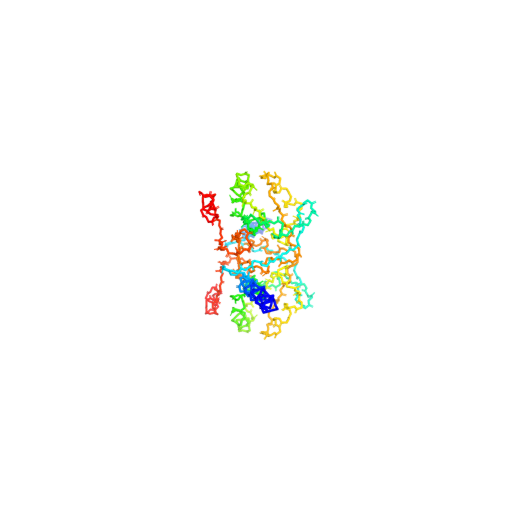 B N 1
ATOM 1497 C CA . THR B 1 18 ? -25.703 -34.094 -15.156 1 86.5 18 THR B CA 1
ATOM 1498 C C . THR B 1 18 ? -24.844 -34.156 -13.898 1 86.5 18 THR B C 1
ATOM 1500 O O . THR B 1 18 ? -24.594 -33.125 -13.25 1 86.5 18 THR B O 1
ATOM 1503 N N . GLY B 1 19 ? -24.328 -35.344 -13.508 1 83.38 19 GLY B N 1
ATOM 1504 C CA . GLY B 1 19 ? -23.422 -35.469 -12.375 1 83.38 19 GLY B CA 1
ATOM 1505 C C . GLY B 1 19 ? -22.109 -34.719 -12.555 1 83.38 19 GLY B C 1
ATOM 1506 O O . GLY B 1 19 ? -21.641 -34.062 -11.625 1 83.38 19 GLY B O 1
ATOM 1507 N N . TRP B 1 20 ? -21.578 -34.781 -13.719 1 81.06 20 TRP B N 1
ATOM 1508 C CA . TRP B 1 20 ? -20.344 -34.094 -14.062 1 81.06 20 TRP B CA 1
ATOM 1509 C C . TRP B 1 20 ? -20.516 -32.594 -13.992 1 81.06 20 TRP B C 1
ATOM 1511 O O . TRP B 1 20 ? -19.672 -31.875 -13.438 1 81.06 20 TRP B O 1
ATOM 1521 N N . ASN B 1 21 ? -21.562 -32.156 -14.547 1 78.25 21 ASN B N 1
ATOM 1522 C CA . ASN B 1 21 ? -21.875 -30.719 -14.516 1 78.25 21 ASN B CA 1
ATOM 1523 C C . ASN B 1 21 ? -22.078 -30.219 -13.094 1 78.25 21 ASN B C 1
ATOM 1525 O O . ASN B 1 21 ? -21.656 -29.109 -12.75 1 78.25 21 ASN B O 1
ATOM 1529 N N . LEU B 1 22 ? -22.812 -30.984 -12.359 1 77.12 22 LEU B N 1
ATOM 1530 C CA . LEU B 1 22 ? -23.016 -30.641 -10.953 1 77.12 22 LEU B CA 1
ATOM 1531 C C . LEU B 1 22 ? -21.688 -30.578 -10.203 1 77.12 22 LEU B C 1
ATOM 1533 O O . LEU B 1 22 ? -21.469 -29.672 -9.398 1 77.12 22 LEU B O 1
ATOM 1537 N N . TYR B 1 23 ? -20.797 -31.547 -10.508 1 73.81 23 TYR B N 1
ATOM 1538 C CA . TYR B 1 23 ? -19.469 -31.578 -9.891 1 73.81 23 TYR B CA 1
ATOM 1539 C C . TYR B 1 23 ? -18.688 -30.312 -10.25 1 73.81 23 TYR B C 1
ATOM 1541 O O . TYR B 1 23 ? -18.062 -29.703 -9.375 1 73.81 23 TYR B O 1
ATOM 1549 N N . GLN B 1 24 ? -18.734 -29.953 -11.5 1 72.94 24 GLN B N 1
ATOM 1550 C CA . GLN B 1 24 ? -17.984 -28.797 -11.977 1 72.94 24 GLN B CA 1
ATOM 1551 C C . GLN B 1 24 ? -18.516 -27.516 -11.352 1 72.94 24 GLN B C 1
ATOM 1553 O O . GLN B 1 24 ? -17.75 -26.625 -10.992 1 72.94 24 GLN B O 1
ATOM 1558 N N . THR B 1 25 ? -19.828 -27.453 -11.438 1 67.62 25 THR B N 1
ATOM 1559 C CA . THR B 1 25 ? -20.484 -26.266 -10.883 1 67.62 25 THR B CA 1
ATOM 1560 C C . THR B 1 25 ? -20.172 -26.125 -9.398 1 67.62 25 THR B C 1
ATOM 1562 O O . THR B 1 25 ? -19.875 -25.031 -8.914 1 67.62 25 THR B O 1
ATOM 1565 N N . TYR B 1 26 ? -20.266 -27.25 -8.742 1 64.06 26 TYR B N 1
ATOM 1566 C CA . TYR B 1 26 ? -20.031 -27.234 -7.309 1 64.06 26 TYR B CA 1
ATOM 1567 C C . TYR B 1 26 ? -18.547 -27.094 -7.004 1 64.06 26 TYR B C 1
ATOM 1569 O O . TYR B 1 26 ? -18.156 -26.562 -5.957 1 64.06 26 TYR B O 1
ATOM 1577 N N . SER B 1 27 ? -17.828 -27.562 -7.961 1 65.88 27 SER B N 1
ATOM 1578 C CA . SER B 1 27 ? -16.375 -27.516 -7.75 1 65.88 27 SER B CA 1
ATOM 1579 C C . SER B 1 27 ? -15.828 -26.125 -8.062 1 65.88 27 SER B C 1
ATOM 1581 O O . SER B 1 27 ? -14.688 -25.812 -7.719 1 65.88 27 SER B O 1
ATOM 1583 N N . LYS B 1 28 ? -16.656 -25.484 -8.805 1 67.94 28 LYS B N 1
ATOM 1584 C CA . LYS B 1 28 ? -16.172 -24.141 -9.125 1 67.94 28 LYS B CA 1
ATOM 1585 C C . LYS B 1 28 ? -16.141 -23.25 -7.875 1 67.94 28 LYS B C 1
ATOM 1587 O O . LYS B 1 28 ? -17.156 -23.078 -7.207 1 67.94 28 LYS B O 1
ATOM 1592 N N . LYS B 1 29 ? -14.898 -22.969 -7.531 1 79.31 29 LYS B N 1
ATOM 1593 C CA . LYS B 1 29 ? -14.68 -22.141 -6.355 1 79.31 29 LYS B CA 1
ATOM 1594 C C . LYS B 1 29 ? -15.07 -20.688 -6.633 1 79.31 29 LYS B C 1
ATOM 1596 O O . LYS B 1 29 ? -14.93 -20.203 -7.762 1 79.31 29 LYS B O 1
ATOM 1601 N N . GLU B 1 30 ? -15.711 -20.062 -5.684 1 90.06 30 GLU B N 1
ATOM 1602 C CA . GLU B 1 30 ? -16.062 -18.641 -5.777 1 90.06 30 GLU B CA 1
ATOM 1603 C C . GLU B 1 30 ? -14.82 -17.781 -5.938 1 90.06 30 GLU B C 1
ATOM 1605 O O . GLU B 1 30 ? -13.812 -17.984 -5.258 1 90.06 30 GLU B O 1
ATOM 1610 N N . VAL B 1 31 ? -14.953 -16.938 -6.93 1 93.38 31 VAL B N 1
ATOM 1611 C CA . VAL B 1 31 ? -13.852 -15.992 -7.133 1 93.38 31 VAL B CA 1
ATOM 1612 C C . VAL B 1 31 ? -13.812 -14.992 -5.98 1 93.38 31 VAL B C 1
ATOM 1614 O O . VAL B 1 31 ? -14.844 -14.453 -5.578 1 93.38 31 VAL B O 1
ATOM 1617 N N . GLY B 1 32 ? -12.688 -14.82 -5.32 1 94.06 32 GLY B N 1
ATOM 1618 C CA . GLY B 1 32 ? -12.484 -13.891 -4.219 1 94.06 32 GLY B CA 1
ATOM 1619 C C . GLY B 1 32 ? -11.039 -13.836 -3.75 1 94.06 32 GLY B C 1
ATOM 1620 O O . GLY B 1 32 ? -10.141 -14.352 -4.422 1 94.06 32 GLY B O 1
ATOM 1621 N N . ILE B 1 33 ? -10.836 -13.172 -2.66 1 95.12 33 ILE B N 1
ATOM 1622 C CA . ILE B 1 33 ? -9.461 -12.938 -2.232 1 95.12 33 ILE B CA 1
ATOM 1623 C C . ILE B 1 33 ? -9.219 -13.617 -0.885 1 95.12 33 ILE B C 1
ATOM 1625 O O . ILE B 1 33 ? -8.281 -13.266 -0.165 1 95.12 33 ILE B O 1
ATOM 1629 N N . GLN B 1 34 ? -10.055 -14.5 -0.513 1 94.81 34 GLN B N 1
ATOM 1630 C CA . GLN B 1 34 ? -9.883 -15.242 0.733 1 94.81 34 GLN B CA 1
ATOM 1631 C C . GLN B 1 34 ? -9.344 -16.641 0.469 1 94.81 34 GLN B C 1
ATOM 1633 O O . GLN B 1 34 ? -9.477 -17.172 -0.64 1 94.81 34 GLN B O 1
ATOM 1638 N N . GLU B 1 35 ? -8.703 -17.188 1.541 1 96.38 35 GLU B N 1
ATOM 1639 C CA . GLU B 1 35 ? -8.258 -18.578 1.412 1 96.38 35 GLU B CA 1
ATOM 1640 C C . GLU B 1 35 ? -9.414 -19.484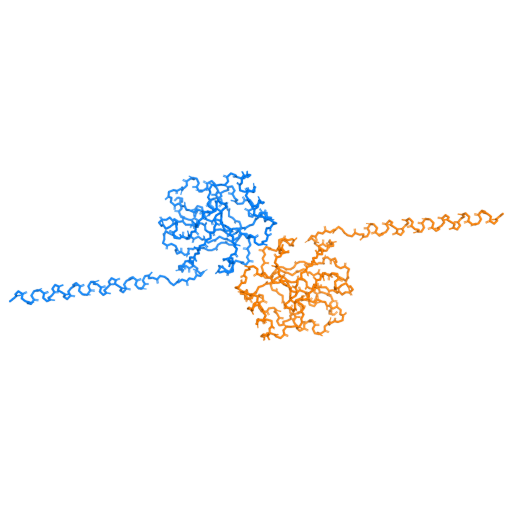 1.008 1 96.38 35 GLU B C 1
ATOM 1642 O O . GLU B 1 35 ? -10.523 -19.359 1.525 1 96.38 35 GLU B O 1
ATOM 1647 N N . GLY B 1 36 ? -9.125 -20.359 0.08 1 95.69 36 GLY B N 1
ATOM 1648 C CA . GLY B 1 36 ? -10.148 -21.281 -0.388 1 95.69 36 GLY B CA 1
ATOM 1649 C C . GLY B 1 36 ? -10.883 -20.781 -1.62 1 95.69 36 GLY B C 1
ATOM 1650 O O . GLY B 1 36 ? -11.562 -21.562 -2.299 1 95.69 36 GLY B O 1
ATOM 1651 N N . GLN B 1 37 ? -10.719 -19.594 -1.963 1 95.94 37 GLN B N 1
ATOM 1652 C CA . GLN B 1 37 ? -11.391 -19 -3.119 1 95.94 37 GLN B CA 1
ATOM 1653 C C . GLN B 1 37 ? -10.469 -18.984 -4.336 1 95.94 37 GLN B C 1
ATOM 1655 O O . GLN B 1 37 ? -9.25 -19.078 -4.195 1 95.94 37 GLN B O 1
ATOM 1660 N N . GLN B 1 38 ? -11.156 -18.922 -5.48 1 96 38 GLN B N 1
ATOM 1661 C CA . GLN B 1 38 ? -10.414 -18.734 -6.719 1 96 38 GLN B CA 1
ATOM 1662 C C . GLN B 1 38 ? -9.875 -17.312 -6.832 1 96 38 GLN B C 1
ATOM 1664 O O . GLN B 1 38 ? -10.641 -16.359 -6.738 1 96 38 GLN B O 1
ATOM 1669 N N . ALA B 1 39 ? -8.555 -17.172 -7.008 1 96.44 39 ALA B N 1
ATOM 1670 C CA . ALA B 1 39 ? -7.98 -15.836 -7.141 1 96.44 39 ALA B CA 1
ATOM 1671 C C . ALA B 1 39 ? -8.523 -15.125 -8.375 1 96.44 39 ALA B C 1
ATOM 1673 O O . ALA B 1 39 ? -8.633 -15.727 -9.445 1 96.44 39 ALA B O 1
ATOM 1674 N N . PRO B 1 40 ? -8.859 -13.844 -8.188 1 94.5 40 PRO B N 1
ATOM 1675 C CA . PRO B 1 40 ? -9.25 -13.086 -9.375 1 94.5 40 PRO B CA 1
ATOM 1676 C C . PRO B 1 40 ? -8.133 -13.016 -10.414 1 94.5 40 PRO B C 1
ATOM 1678 O O . PRO B 1 40 ? -6.969 -12.797 -10.062 1 94.5 40 PRO B O 1
ATOM 1681 N N . ASP B 1 41 ? -8.539 -13.234 -11.617 1 93.56 41 ASP B N 1
ATOM 1682 C CA . ASP B 1 41 ? -7.543 -13.109 -12.68 1 93.56 41 ASP B CA 1
ATOM 1683 C C . ASP B 1 41 ? -7.297 -11.641 -13.031 1 93.56 41 ASP B C 1
ATOM 1685 O O . ASP B 1 41 ? -8.039 -10.758 -12.602 1 93.56 41 ASP B O 1
ATOM 1689 N N . PHE B 1 42 ? -6.184 -11.352 -13.688 1 92.62 42 PHE B N 1
ATOM 1690 C CA . PHE B 1 42 ? -5.848 -10.031 -14.211 1 92.62 42 PHE B CA 1
ATOM 1691 C C . PHE B 1 42 ? -5.051 -10.148 -15.5 1 92.62 42 PHE B C 1
ATOM 1693 O O . PHE B 1 42 ? -4.656 -11.25 -15.898 1 92.62 42 PHE B O 1
ATOM 1700 N N . SER B 1 43 ? -4.988 -9.109 -16.188 1 92.19 43 SER B N 1
ATOM 1701 C CA . SER B 1 43 ? -4.09 -8.969 -17.328 1 92.19 43 SER B CA 1
ATOM 1702 C C . SER B 1 43 ? -3.223 -7.719 -17.203 1 92.19 43 SER B C 1
ATOM 1704 O O . SER B 1 43 ? -3.73 -6.598 -17.234 1 92.19 43 SER B O 1
ATOM 1706 N N . LEU B 1 44 ? -1.94 -7.938 -17 1 94.38 44 LEU B N 1
ATOM 1707 C CA . LEU B 1 44 ? -0.981 -6.855 -16.828 1 94.38 44 LEU B CA 1
ATOM 1708 C C . LEU B 1 44 ? 0.214 -7.027 -17.75 1 94.38 44 LEU B C 1
ATOM 1710 O O . LEU B 1 44 ? 0.474 -8.125 -18.25 1 94.38 44 LEU B O 1
ATOM 1714 N N . LYS B 1 45 ? 0.863 -5.918 -17.984 1 94.88 45 LYS B N 1
ATOM 1715 C CA . LYS B 1 45 ? 2.098 -5.988 -18.766 1 94.88 45 LYS B CA 1
ATOM 1716 C C . LYS B 1 45 ? 3.295 -6.293 -17.875 1 94.88 45 LYS B C 1
ATOM 1718 O O . LYS B 1 45 ? 3.357 -5.824 -16.734 1 94.88 45 LYS B O 1
ATOM 1723 N N . THR B 1 46 ? 4.211 -7.062 -18.469 1 95.69 46 THR B N 1
ATOM 1724 C CA . THR B 1 46 ? 5.496 -7.273 -17.797 1 95.69 46 THR B CA 1
ATOM 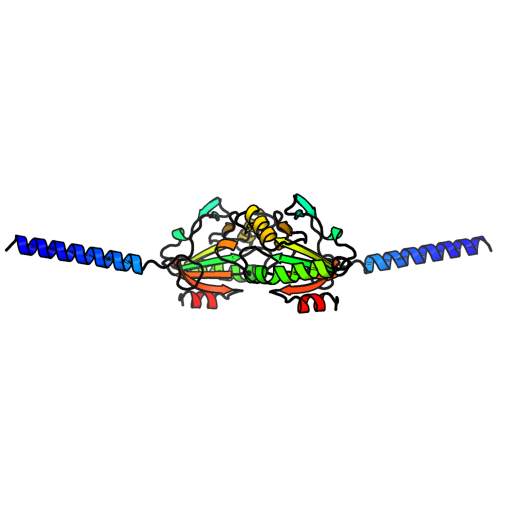1725 C C . THR B 1 46 ? 6.477 -6.156 -18.156 1 95.69 46 THR B C 1
ATOM 1727 O O . THR B 1 46 ? 6.18 -5.312 -19 1 95.69 46 THR B O 1
ATOM 1730 N N . LEU B 1 47 ? 7.621 -6.16 -17.469 1 93.75 47 LEU B N 1
ATOM 1731 C CA . LEU B 1 47 ? 8.672 -5.191 -17.766 1 93.75 47 LEU B CA 1
ATOM 1732 C C . LEU B 1 47 ? 9.133 -5.316 -19.219 1 93.75 47 LEU B C 1
ATOM 1734 O O . LEU B 1 47 ? 9.586 -4.336 -19.812 1 93.75 47 LEU B O 1
ATOM 1738 N N . SER B 1 48 ? 8.969 -6.48 -19.75 1 90 48 SER B N 1
ATOM 1739 C CA . SER B 1 48 ? 9.383 -6.707 -21.125 1 90 48 SER B CA 1
ATOM 1740 C C . SER B 1 48 ? 8.289 -6.289 -22.109 1 90 48 SER B C 1
ATOM 1742 O O . SER B 1 48 ? 8.5 -6.312 -23.328 1 90 48 SER B O 1
ATOM 1744 N N . GLY B 1 49 ? 7.129 -5.969 -21.609 1 90.94 49 GLY B N 1
ATOM 1745 C CA . GLY B 1 49 ? 6.047 -5.5 -22.453 1 90.94 49 GLY B CA 1
ATOM 1746 C C . GLY B 1 49 ? 5.055 -6.586 -22.812 1 90.94 49 GLY B C 1
ATOM 1747 O O . GLY B 1 49 ? 4.07 -6.332 -23.516 1 90.94 49 GLY B O 1
ATOM 1748 N N . GLU B 1 50 ? 5.273 -7.742 -22.359 1 93.12 50 GLU B N 1
ATOM 1749 C CA . GLU B 1 50 ? 4.379 -8.859 -22.641 1 93.12 50 GLU B CA 1
ATOM 1750 C C . GLU B 1 50 ? 3.191 -8.875 -21.688 1 93.12 50 GLU B C 1
ATOM 1752 O O . GLU B 1 50 ? 3.336 -8.562 -20.5 1 93.12 50 GLU B O 1
ATOM 1757 N N . LYS B 1 51 ? 2.072 -9.312 -22.281 1 94.06 51 LYS B N 1
ATOM 1758 C CA . LYS B 1 51 ? 0.909 -9.492 -21.422 1 94.06 51 LYS B CA 1
ATOM 1759 C C . LYS B 1 51 ? 1.029 -10.766 -20.594 1 94.06 51 LYS B C 1
ATOM 1761 O O . LYS B 1 51 ? 1.488 -11.797 -21.094 1 94.06 51 LYS B O 1
ATOM 1766 N N . SER B 1 52 ? 0.662 -10.625 -19.344 1 93.25 52 SER B N 1
ATOM 1767 C CA . SER B 1 52 ? 0.705 -11.773 -18.438 1 93.25 52 SER B CA 1
ATOM 1768 C C . SER B 1 52 ? -0.532 -11.812 -17.547 1 93.25 52 SER B C 1
ATOM 1770 O O . SER B 1 52 ? -1.079 -10.773 -17.172 1 93.25 52 SER B O 1
ATOM 1772 N N . SER B 1 53 ? -0.985 -13.031 -17.281 1 93.56 53 SER B N 1
ATOM 1773 C CA . SER B 1 53 ? -2.129 -13.266 -16.406 1 93.56 53 SER B CA 1
ATOM 1774 C C . SER B 1 53 ? -1.887 -14.469 -15.492 1 93.56 53 SER B C 1
ATOM 1776 O O . SER B 1 53 ? -0.908 -15.203 -15.672 1 93.56 53 SER B O 1
ATOM 1778 N N . LEU B 1 54 ? -2.756 -14.586 -14.531 1 93.88 54 LEU B N 1
ATOM 1779 C CA . LEU B 1 54 ? -2.637 -15.742 -13.648 1 93.88 54 LEU B CA 1
ATOM 1780 C C . LEU B 1 54 ? -2.893 -17.031 -14.414 1 93.88 54 LEU B C 1
ATOM 1782 O O . LEU B 1 54 ? -2.363 -18.094 -14.055 1 93.88 54 LEU B O 1
ATOM 1786 N N . GLN B 1 55 ? -3.641 -16.922 -15.398 1 90.75 55 GLN B N 1
ATOM 1787 C CA . GLN B 1 55 ? -3.967 -18.094 -16.203 1 90.75 55 GLN B CA 1
ATOM 1788 C C . GLN B 1 55 ? -2.719 -18.672 -16.875 1 90.75 55 GLN B C 1
ATOM 1790 O O . GLN B 1 55 ? -2.672 -19.859 -17.188 1 90.75 55 GLN B O 1
ATOM 1795 N N . ASP B 1 56 ? -1.757 -17.828 -17.062 1 92.38 56 ASP B N 1
ATOM 1796 C CA . ASP B 1 56 ? -0.507 -18.266 -17.672 1 92.38 56 ASP B CA 1
ATOM 1797 C C . ASP B 1 56 ? 0.242 -19.234 -16.781 1 92.38 56 ASP B C 1
ATOM 1799 O O . ASP B 1 56 ? 1.134 -19.953 -17.234 1 92.38 56 ASP B O 1
ATOM 1803 N N . ALA B 1 57 ? -0.151 -19.25 -15.531 1 92.88 57 ALA B N 1
ATOM 1804 C CA . ALA B 1 57 ? 0.556 -20.094 -14.57 1 92.88 57 ALA B CA 1
ATOM 1805 C C . ALA B 1 57 ? -0.268 -21.328 -14.195 1 92.88 57 ALA B C 1
ATOM 1807 O O . ALA B 1 57 ? 0.063 -22.031 -13.25 1 92.88 57 ALA B O 1
ATOM 1808 N N . LYS B 1 58 ? -1.284 -21.516 -14.969 1 90.12 58 LYS B N 1
ATOM 1809 C CA . LYS B 1 58 ? -2.113 -22.688 -14.688 1 90.12 58 LYS B CA 1
ATOM 1810 C C . LYS B 1 58 ? -1.282 -23.953 -14.695 1 90.12 58 LYS B C 1
ATOM 1812 O O . LYS B 1 58 ? -0.418 -24.141 -15.555 1 90.12 58 LYS B O 1
ATOM 1817 N N . GLY B 1 59 ? -1.605 -24.875 -13.75 1 94.88 59 GLY B N 1
ATOM 1818 C CA . GLY B 1 59 ? -0.88 -26.141 -13.656 1 94.88 59 GLY B CA 1
ATOM 1819 C C . GLY B 1 59 ? 0.311 -26.062 -12.719 1 94.88 59 GLY B C 1
ATOM 1820 O O . GLY B 1 59 ? 0.896 -27.094 -12.375 1 94.88 59 GLY B O 1
ATOM 1821 N N . LYS B 1 60 ? 0.658 -24.922 -12.359 1 97 60 LYS B N 1
ATOM 1822 C CA . LYS B 1 60 ? 1.734 -24.719 -11.391 1 97 60 LYS B CA 1
ATOM 1823 C C . LYS B 1 60 ? 1.214 -24.047 -10.125 1 97 60 LYS B C 1
ATOM 1825 O O . LYS B 1 60 ? 0.165 -23.406 -10.141 1 97 60 LYS B O 1
ATOM 1830 N N . LYS B 1 61 ? 1.92 -24.281 -9.086 1 97.81 61 LYS B N 1
ATOM 1831 C CA . LYS B 1 61 ? 1.703 -23.406 -7.93 1 97.81 61 LYS B CA 1
ATOM 1832 C C . LYS B 1 61 ? 2.193 -22 -8.203 1 97.81 61 LYS B C 1
ATOM 1834 O O . LYS B 1 61 ? 3.109 -21.797 -9.008 1 97.81 61 LYS B O 1
ATOM 1839 N N . VAL B 1 62 ? 1.564 -21.047 -7.547 1 98 62 VAL B N 1
ATOM 1840 C CA . VAL B 1 62 ? 1.904 -19.672 -7.863 1 98 62 VAL B CA 1
ATOM 1841 C C . VAL B 1 62 ? 2.215 -18.906 -6.578 1 98 62 VAL B C 1
ATOM 1843 O O . VAL B 1 62 ? 1.491 -19.031 -5.586 1 98 62 VAL B O 1
ATOM 1846 N N . LEU B 1 63 ? 3.305 -18.219 -6.531 1 98.31 63 LEU B N 1
ATOM 1847 C CA . LEU B 1 63 ? 3.561 -17.141 -5.582 1 98.31 63 LEU B CA 1
ATOM 1848 C C . LEU B 1 63 ? 3.236 -15.781 -6.195 1 98.31 63 LEU B C 1
ATOM 1850 O O . LEU B 1 63 ? 4.043 -15.227 -6.941 1 98.31 63 LEU B O 1
ATOM 1854 N N . LEU B 1 64 ? 2.068 -15.273 -5.898 1 97.88 64 LEU B N 1
ATOM 1855 C CA . LEU B 1 64 ? 1.665 -13.938 -6.324 1 97.88 64 LEU B CA 1
ATOM 1856 C C . LEU B 1 64 ? 2.057 -12.898 -5.281 1 97.88 64 LEU B C 1
ATOM 1858 O O . LEU B 1 64 ? 1.436 -12.812 -4.219 1 97.88 64 LEU B O 1
ATOM 1862 N N . ASN B 1 65 ? 3.064 -12.156 -5.66 1 98.19 65 ASN B N 1
ATOM 1863 C CA . ASN B 1 65 ? 3.703 -11.273 -4.688 1 98.19 65 ASN B CA 1
ATOM 1864 C C . ASN B 1 65 ? 3.508 -9.805 -5.047 1 98.19 65 ASN B C 1
ATOM 1866 O O . ASN B 1 65 ? 3.729 -9.406 -6.191 1 98.19 65 ASN B O 1
ATOM 1870 N N . PHE B 1 66 ? 3.123 -9.031 -4.113 1 97.12 66 PHE B N 1
ATOM 1871 C CA . PHE B 1 66 ? 2.994 -7.586 -4.246 1 97.12 66 PHE B CA 1
ATOM 1872 C C . PHE B 1 66 ? 4.137 -6.875 -3.531 1 97.12 66 PHE B C 1
ATOM 1874 O O . PHE B 1 66 ? 4.367 -7.094 -2.342 1 97.12 66 PHE B O 1
ATOM 1881 N N . TRP B 1 67 ? 4.777 -5.969 -4.32 1 96.5 67 TRP B N 1
ATOM 1882 C CA . TRP B 1 67 ? 6.039 -5.438 -3.812 1 96.5 67 TRP B CA 1
ATOM 1883 C C . TRP B 1 67 ? 6.332 -4.066 -4.41 1 96.5 67 TRP B C 1
ATOM 1885 O O . TRP B 1 67 ? 5.594 -3.588 -5.273 1 96.5 67 TRP B O 1
ATOM 1895 N N . ALA B 1 68 ? 7.395 -3.416 -3.926 1 94.56 68 ALA B N 1
ATOM 1896 C CA . ALA B 1 68 ? 7.938 -2.17 -4.461 1 94.56 68 ALA B CA 1
ATOM 1897 C C . ALA B 1 68 ? 9.445 -2.096 -4.258 1 94.56 68 ALA B C 1
ATOM 1899 O O . ALA B 1 68 ? 9.992 -2.754 -3.371 1 94.56 68 ALA B O 1
ATOM 1900 N N . THR B 1 69 ? 10.133 -1.169 -5.086 1 94.75 69 THR B N 1
ATOM 1901 C CA . THR B 1 69 ? 11.586 -1.107 -5.059 1 94.75 69 THR B CA 1
ATOM 1902 C C . THR B 1 69 ? 12.07 -0.398 -3.797 1 94.75 69 THR B C 1
ATOM 1904 O O . THR B 1 69 ? 13.188 -0.646 -3.33 1 94.75 69 THR B O 1
ATOM 1907 N N . TRP B 1 70 ? 11.281 0.452 -3.227 1 90.5 70 TRP B N 1
ATOM 1908 C CA . TRP B 1 70 ? 11.68 1.265 -2.084 1 90.5 70 TRP B CA 1
ATOM 1909 C C . TRP B 1 70 ? 11.375 0.55 -0.772 1 90.5 70 TRP B C 1
ATOM 1911 O O . TRP B 1 70 ? 11.664 1.066 0.307 1 90.5 70 TRP B O 1
ATOM 1921 N N . CYS B 1 71 ? 10.82 -0.537 -0.852 1 93.69 71 CYS B N 1
ATOM 1922 C CA . CYS B 1 71 ? 10.422 -1.303 0.323 1 93.69 71 CYS B CA 1
ATOM 1923 C C . CYS B 1 71 ? 11.539 -2.244 0.764 1 93.69 71 CYS B C 1
ATOM 1925 O O . CYS B 1 71 ? 11.758 -3.285 0.142 1 93.69 71 CYS B O 1
ATOM 1927 N N . LYS B 1 72 ? 12.133 -2.012 1.83 1 93.44 72 LYS B N 1
ATOM 1928 C CA . LYS B 1 72 ? 13.305 -2.756 2.285 1 93.44 72 LYS B CA 1
ATOM 1929 C C . LYS B 1 72 ? 12.969 -4.23 2.488 1 93.44 72 LYS B C 1
ATOM 1931 O O . LYS B 1 72 ? 13.68 -5.105 1.989 1 93.44 72 LYS B O 1
ATOM 1936 N N . PRO B 1 73 ? 11.945 -4.539 3.221 1 96.06 73 PRO B N 1
ATOM 1937 C CA . PRO B 1 73 ? 11.641 -5.961 3.365 1 96.06 73 PRO B CA 1
ATOM 1938 C C . PRO B 1 73 ? 11.352 -6.641 2.027 1 96.06 73 PRO B C 1
ATOM 1940 O O . PRO B 1 73 ? 11.695 -7.809 1.837 1 96.06 73 PRO B O 1
ATOM 1943 N N . CYS B 1 74 ? 10.742 -5.984 1.125 1 96.69 74 CYS B N 1
ATOM 1944 C CA . CYS B 1 74 ? 10.492 -6.52 -0.209 1 96.69 74 CYS B CA 1
ATOM 1945 C C . CYS B 1 74 ? 11.805 -6.871 -0.906 1 96.69 74 CYS B C 1
ATOM 1947 O O . CYS B 1 74 ? 11.93 -7.953 -1.482 1 96.69 74 CYS B O 1
ATOM 1949 N N . ARG B 1 75 ? 12.703 -5.945 -0.816 1 95.5 75 ARG B N 1
ATOM 1950 C CA . ARG B 1 75 ? 14.016 -6.156 -1.427 1 95.5 75 ARG B CA 1
ATOM 1951 C C . ARG B 1 75 ? 14.688 -7.402 -0.858 1 95.5 75 ARG B C 1
ATOM 1953 O O . ARG B 1 75 ? 15.312 -8.164 -1.596 1 95.5 75 ARG B O 1
ATOM 1960 N N . GLN B 1 76 ? 14.547 -7.637 0.363 1 94.88 76 GLN B N 1
ATOM 1961 C CA . GLN B 1 76 ? 15.227 -8.719 1.073 1 94.88 76 GLN B CA 1
ATOM 1962 C C . GLN B 1 76 ? 14.711 -10.078 0.627 1 94.88 76 GLN B C 1
ATOM 1964 O O . GLN B 1 76 ? 15.445 -11.062 0.646 1 94.88 76 GLN B O 1
ATOM 1969 N N . GLU B 1 77 ? 13.539 -10.125 0.235 1 96.62 77 GLU B N 1
ATOM 1970 C CA . GLU B 1 77 ? 12.922 -11.398 -0.114 1 96.62 77 GLU B CA 1
ATOM 1971 C C . GLU B 1 77 ? 13.211 -11.773 -1.563 1 96.62 77 GLU B C 1
ATOM 1973 O O . GLU B 1 77 ? 13.062 -12.938 -1.952 1 96.62 77 GLU B O 1
ATOM 1978 N N . MET B 1 78 ? 13.633 -10.844 -2.348 1 97.44 78 MET B N 1
ATOM 1979 C CA . MET B 1 78 ? 13.695 -11.039 -3.793 1 97.44 78 MET B CA 1
ATOM 1980 C C . MET B 1 78 ? 14.695 -12.125 -4.156 1 97.44 78 MET B C 1
ATOM 1982 O O . MET B 1 78 ? 14.391 -13.016 -4.957 1 97.44 78 MET B O 1
ATOM 1986 N N . PRO B 1 79 ? 15.898 -12.141 -3.547 1 97.25 79 PRO B N 1
ATOM 1987 C CA . PRO B 1 79 ? 16.844 -13.203 -3.896 1 97.25 79 PRO B CA 1
ATOM 1988 C C . PRO B 1 79 ? 16.312 -14.602 -3.582 1 97.25 79 PRO B C 1
ATOM 1990 O O . PRO B 1 79 ? 16.531 -15.539 -4.355 1 97.25 79 PRO B O 1
ATOM 1993 N N . ALA B 1 80 ? 15.695 -14.727 -2.455 1 97.19 80 ALA B N 1
ATOM 1994 C CA . ALA B 1 80 ? 15.109 -16.016 -2.09 1 97.19 80 ALA B CA 1
ATOM 1995 C C . ALA B 1 80 ? 14.047 -16.438 -3.102 1 97.19 80 ALA B C 1
ATOM 1997 O O . ALA B 1 80 ? 13.977 -17.609 -3.479 1 97.19 80 ALA B O 1
ATOM 1998 N N . MET B 1 81 ? 13.211 -15.547 -3.535 1 98.12 81 MET B N 1
ATOM 1999 C CA . MET B 1 81 ? 12.188 -15.844 -4.531 1 98.12 81 MET B CA 1
ATOM 2000 C C . MET B 1 81 ? 12.82 -16.25 -5.855 1 98.12 81 MET B C 1
ATOM 2002 O O . MET B 1 81 ? 12.328 -17.156 -6.523 1 98.12 81 MET B O 1
ATOM 2006 N N . GLU B 1 82 ? 13.859 -15.555 -6.227 1 98.06 82 GLU B N 1
ATOM 2007 C CA . GLU B 1 82 ? 14.578 -15.906 -7.449 1 98.06 82 GLU B CA 1
ATOM 2008 C C . GLU B 1 82 ? 15.141 -17.328 -7.371 1 98.06 82 GLU B C 1
ATOM 2010 O O . GLU B 1 82 ? 15.008 -18.109 -8.32 1 98.06 82 GLU B O 1
ATOM 2015 N N . LYS B 1 83 ? 15.75 -17.625 -6.277 1 97.31 83 LYS B N 1
ATOM 2016 C CA . LYS B 1 83 ? 16.281 -18.969 -6.09 1 97.31 83 LYS B CA 1
ATOM 2017 C C . LYS B 1 83 ? 15.18 -20.016 -6.172 1 97.31 83 LYS B C 1
ATOM 2019 O O . LYS B 1 83 ? 15.344 -21.047 -6.816 1 97.31 83 LYS B O 1
ATOM 2024 N N . LEU B 1 84 ? 14.102 -19.781 -5.57 1 97.44 84 LEU B N 1
ATOM 2025 C CA . LEU B 1 84 ? 12.961 -20.688 -5.582 1 97.44 84 LEU B CA 1
ATOM 2026 C C . LEU B 1 84 ? 12.461 -20.906 -7.008 1 97.44 84 LEU B C 1
ATOM 2028 O O . LEU B 1 84 ? 12.18 -22.047 -7.398 1 97.44 84 LEU B O 1
ATOM 2032 N N . GLN B 1 85 ? 12.281 -19.828 -7.688 1 97.38 85 GLN B N 1
ATOM 2033 C CA . GLN B 1 85 ? 11.82 -19.922 -9.07 1 97.38 85 GLN B CA 1
ATOM 2034 C C . GLN B 1 85 ? 12.75 -20.812 -9.898 1 97.38 85 GLN B C 1
ATOM 2036 O O . GLN B 1 85 ? 12.281 -21.656 -10.656 1 97.38 85 GLN B O 1
ATOM 2041 N N . LYS B 1 86 ? 14 -20.672 -9.766 1 96.81 86 LYS B N 1
ATOM 2042 C CA . LYS B 1 86 ? 14.977 -21.438 -10.523 1 96.81 86 LYS B CA 1
ATOM 2043 C C . LYS B 1 86 ? 14.938 -22.922 -10.125 1 96.81 86 LYS B C 1
ATOM 2045 O O . LYS B 1 86 ? 14.969 -23.797 -10.992 1 96.81 86 LYS B O 1
ATOM 2050 N N . GLU B 1 87 ? 14.828 -23.141 -8.906 1 96.69 87 GLU B N 1
ATOM 2051 C CA . GLU B 1 87 ? 14.891 -24.5 -8.383 1 96.69 87 GLU B CA 1
ATOM 2052 C C . GLU B 1 87 ? 13.625 -25.281 -8.719 1 96.69 87 GLU B C 1
ATOM 2054 O O . GLU B 1 87 ? 13.672 -26.5 -8.914 1 96.69 87 GLU B O 1
ATOM 2059 N N . TYR B 1 88 ? 12.508 -24.609 -8.82 1 97.12 88 TYR B N 1
ATOM 2060 C CA . TYR B 1 88 ? 11.234 -25.297 -8.984 1 97.12 88 TYR B CA 1
ATOM 2061 C C . TYR B 1 88 ? 10.492 -24.781 -10.211 1 97.12 88 TYR B C 1
ATOM 2063 O O . TYR B 1 88 ? 9.266 -24.672 -10.203 1 97.12 88 TYR B O 1
ATOM 2071 N N . ALA B 1 89 ? 11.195 -24.484 -11.219 1 95 89 ALA B N 1
ATOM 2072 C CA . ALA B 1 89 ? 10.68 -23.859 -12.43 1 95 89 ALA B CA 1
ATOM 2073 C C . ALA B 1 89 ? 9.539 -24.672 -13.031 1 95 89 ALA B C 1
ATOM 2075 O O . ALA B 1 89 ? 8.617 -24.125 -13.633 1 95 89 ALA B O 1
ATOM 2076 N N . ASP B 1 90 ? 9.508 -25.938 -12.789 1 94.94 90 ASP B N 1
ATOM 2077 C CA . ASP B 1 90 ? 8.508 -26.828 -13.391 1 94.94 90 ASP B CA 1
ATOM 2078 C C . ASP B 1 90 ? 7.246 -26.891 -12.539 1 94.94 90 ASP B C 1
ATOM 2080 O O . ASP B 1 90 ? 6.176 -27.25 -13.039 1 94.94 90 ASP B O 1
ATOM 2084 N N . LYS B 1 91 ? 7.336 -26.516 -11.352 1 96.62 91 LYS B N 1
ATOM 2085 C CA . LYS B 1 91 ? 6.227 -26.719 -10.422 1 96.62 91 LYS B CA 1
ATOM 2086 C C . LYS B 1 91 ? 5.707 -25.391 -9.875 1 96.62 91 LYS B C 1
ATOM 2088 O O . LYS B 1 91 ? 4.613 -25.344 -9.312 1 96.62 91 LYS B O 1
ATOM 2093 N N . LEU B 1 92 ? 6.516 -24.391 -10.055 1 97.69 92 LEU B N 1
ATOM 2094 C CA . LEU B 1 92 ? 6.223 -23.109 -9.398 1 97.69 92 LEU B CA 1
ATOM 2095 C C . LEU B 1 92 ? 6.336 -21.953 -10.383 1 97.69 92 LEU B C 1
ATOM 2097 O O . LEU B 1 92 ? 7.242 -21.938 -11.219 1 97.69 92 LEU B O 1
ATOM 2101 N N . ALA B 1 93 ? 5.426 -21.047 -10.273 1 97.56 93 ALA B N 1
ATOM 2102 C CA . ALA B 1 93 ? 5.527 -19.75 -10.945 1 97.56 93 ALA B CA 1
ATOM 2103 C C . ALA B 1 93 ? 5.488 -18.594 -9.945 1 97.56 93 ALA B C 1
ATOM 2105 O O . ALA B 1 93 ? 4.492 -18.422 -9.242 1 97.56 93 ALA B O 1
ATOM 2106 N N . VAL B 1 94 ? 6.582 -17.922 -9.883 1 97.81 94 VAL B N 1
ATOM 2107 C CA . VAL B 1 94 ? 6.578 -16.656 -9.141 1 97.81 94 VAL B CA 1
ATOM 2108 C C . VAL B 1 94 ? 6.066 -15.531 -10.039 1 97.81 94 VAL B C 1
ATOM 2110 O O . VAL B 1 94 ? 6.535 -15.367 -11.164 1 97.81 94 VAL B O 1
ATOM 2113 N N . VAL B 1 95 ? 5.078 -14.828 -9.57 1 97.12 95 VAL B N 1
ATOM 2114 C CA . VAL B 1 95 ? 4.512 -13.664 -10.242 1 97.12 95 VAL B CA 1
ATOM 2115 C C . VAL B 1 95 ? 4.582 -12.445 -9.32 1 97.12 95 VAL B C 1
ATOM 2117 O O . VAL B 1 95 ? 3.861 -12.375 -8.32 1 97.12 95 VAL B O 1
ATOM 2120 N N . ALA B 1 96 ? 5.418 -11.531 -9.625 1 97.44 96 ALA B N 1
ATOM 2121 C CA . ALA B 1 96 ? 5.633 -10.367 -8.766 1 97.44 96 ALA B CA 1
ATOM 2122 C C . ALA B 1 96 ? 4.969 -9.125 -9.352 1 97.44 96 ALA B C 1
ATOM 2124 O O . ALA B 1 96 ? 5.344 -8.664 -10.43 1 97.44 96 ALA B O 1
ATOM 2125 N N . VAL B 1 97 ? 4.008 -8.602 -8.648 1 96.5 97 VAL B N 1
ATOM 2126 C CA . VAL B 1 97 ? 3.291 -7.402 -9.07 1 96.5 97 VAL B CA 1
ATOM 2127 C C . VAL B 1 97 ? 3.869 -6.18 -8.359 1 96.5 97 VAL B C 1
ATOM 2129 O O . VAL B 1 97 ? 3.773 -6.062 -7.133 1 96.5 97 VAL B O 1
ATOM 2132 N N . ASN B 1 98 ? 4.41 -5.285 -9.148 1 95.5 98 ASN B N 1
ATOM 2133 C CA . ASN B 1 98 ? 5.004 -4.078 -8.594 1 95.5 98 ASN B CA 1
ATOM 2134 C C . ASN B 1 98 ? 3.951 -3.008 -8.32 1 95.5 98 ASN B C 1
ATOM 2136 O O . ASN B 1 98 ? 3.043 -2.803 -9.125 1 95.5 98 ASN B O 1
ATOM 2140 N N . PHE B 1 99 ? 4.098 -2.361 -7.152 1 90.81 99 PHE B N 1
ATOM 2141 C CA . PHE B 1 99 ? 3.324 -1.162 -6.855 1 90.81 99 PHE B CA 1
ATOM 2142 C C . PHE B 1 99 ? 3.805 0.015 -7.695 1 90.81 99 PHE B C 1
ATOM 2144 O O . PHE B 1 99 ? 4.355 0.98 -7.164 1 90.81 99 PHE B O 1
ATOM 2151 N N . THR B 1 100 ? 3.42 0.098 -8.938 1 90.75 100 THR B N 1
ATOM 2152 C CA . THR B 1 100 ? 4.082 0.918 -9.953 1 90.75 100 THR B CA 1
ATOM 2153 C C . THR B 1 100 ? 3.789 2.398 -9.719 1 90.75 100 THR B C 1
ATOM 2155 O O . THR B 1 100 ? 4.656 3.248 -9.93 1 90.75 100 THR B O 1
ATOM 2158 N N . SER B 1 101 ? 2.6 2.662 -9.297 1 84.69 101 SER B N 1
ATOM 2159 C CA . SER B 1 101 ? 2.217 4.059 -9.133 1 84.69 101 SER B CA 1
ATOM 2160 C C . SER B 1 101 ? 2.994 4.711 -7.992 1 84.69 101 SER B C 1
ATOM 2162 O O . SER B 1 101 ? 3.02 5.938 -7.871 1 84.69 101 SER B O 1
ATOM 2164 N N . ALA B 1 102 ? 3.586 3.881 -7.18 1 86.31 102 ALA B N 1
ATOM 2165 C CA . ALA B 1 102 ? 4.367 4.402 -6.062 1 86.31 102 ALA B CA 1
ATOM 2166 C C . ALA B 1 102 ? 5.855 4.426 -6.398 1 86.31 102 ALA B C 1
ATOM 2168 O O . ALA B 1 102 ? 6.676 4.84 -5.574 1 86.31 102 ALA B O 1
ATOM 2169 N N . GLU B 1 103 ? 6.152 4.02 -7.562 1 89.69 103 GLU B N 1
ATOM 2170 C CA . GLU B 1 103 ? 7.539 4.074 -8.016 1 89.69 103 GLU B CA 1
ATOM 2171 C C . GLU B 1 103 ? 7.855 5.414 -8.672 1 89.69 103 GLU B C 1
ATOM 2173 O O . GLU B 1 103 ? 6.961 6.07 -9.219 1 89.69 103 GLU B O 1
ATOM 2178 N N . LYS B 1 104 ? 9.102 5.758 -8.625 1 85.5 104 LYS B N 1
ATOM 2179 C CA . LYS B 1 104 ? 9.516 6.977 -9.312 1 85.5 104 LYS B CA 1
ATOM 2180 C C . LYS B 1 104 ? 9.359 6.84 -10.82 1 85.5 104 LYS B C 1
ATOM 2182 O O . LYS B 1 104 ? 8.977 7.793 -11.5 1 85.5 104 LYS B O 1
ATOM 2187 N N . SER B 1 105 ? 9.688 5.641 -11.336 1 88.88 105 SER B N 1
ATOM 2188 C CA . SER B 1 105 ? 9.547 5.34 -12.758 1 88.88 105 SER B CA 1
ATOM 2189 C C . SER B 1 105 ? 9.641 3.838 -13.016 1 88.88 105 SER B C 1
ATOM 2191 O O . SER B 1 105 ? 10.156 3.09 -12.18 1 88.88 105 SER B O 1
ATOM 2193 N N . GLU B 1 106 ? 9.164 3.469 -14.164 1 92.88 106 GLU B N 1
ATOM 2194 C CA . GLU B 1 106 ? 9.32 2.078 -14.57 1 92.88 106 GLU B CA 1
ATOM 2195 C C . GLU B 1 106 ? 10.789 1.727 -14.789 1 92.88 106 GLU B C 1
ATOM 2197 O O . GLU B 1 106 ? 11.195 0.575 -14.609 1 92.88 106 GLU B O 1
ATOM 2202 N N . LYS B 1 107 ? 11.578 2.713 -15.242 1 94.88 107 LYS B N 1
ATOM 2203 C CA . LYS B 1 107 ? 13.008 2.51 -15.445 1 94.88 107 LYS B CA 1
ATOM 2204 C C . LYS B 1 107 ? 13.688 2.049 -14.156 1 94.88 107 LYS B C 1
ATOM 2206 O O . LYS B 1 107 ? 14.562 1.182 -14.188 1 94.88 107 LYS B O 1
ATOM 2211 N N . GLN B 1 108 ? 13.242 2.596 -13.117 1 93.88 108 GLN B N 1
ATOM 2212 C CA . GLN B 1 108 ? 13.805 2.203 -11.82 1 93.88 108 GLN B CA 1
ATOM 2213 C C . GLN B 1 108 ? 13.445 0.761 -11.484 1 93.88 108 GLN B C 1
ATOM 2215 O O . GLN B 1 108 ? 14.242 0.039 -10.883 1 93.88 108 GLN B O 1
ATOM 2220 N N . VAL B 1 109 ? 12.297 0.418 -11.797 1 96.38 109 VAL B N 1
ATOM 2221 C CA . VAL B 1 109 ? 11.859 -0.954 -11.555 1 96.38 109 VAL B CA 1
ATOM 2222 C C . VAL B 1 109 ? 12.703 -1.918 -12.383 1 96.38 109 VAL B C 1
ATOM 2224 O O . VAL B 1 109 ? 13.148 -2.955 -11.883 1 96.38 109 VAL B O 1
ATOM 2227 N N . ARG B 1 110 ? 12.945 -1.617 -13.656 1 96.94 110 ARG B N 1
ATOM 2228 C CA . ARG B 1 110 ? 13.789 -2.43 -14.531 1 96.94 110 ARG B CA 1
ATOM 2229 C C . ARG B 1 110 ? 15.203 -2.535 -13.977 1 96.94 110 ARG B C 1
ATOM 2231 O O . ARG B 1 110 ? 15.789 -3.619 -13.961 1 96.94 110 ARG B O 1
ATOM 2238 N N . ALA B 1 111 ? 15.727 -1.408 -13.586 1 96.94 111 ALA B N 1
ATOM 2239 C CA . ALA B 1 111 ? 17.062 -1.396 -13.016 1 96.94 111 ALA B CA 1
ATOM 2240 C C . ALA B 1 111 ? 17.156 -2.301 -11.789 1 96.94 111 ALA B C 1
ATOM 2242 O O . ALA B 1 111 ? 18.141 -3.018 -11.602 1 96.94 111 ALA B O 1
ATOM 2243 N N . PHE B 1 112 ? 16.172 -2.189 -11.008 1 97.25 112 PHE B N 1
ATOM 2244 C CA . PHE B 1 112 ? 16.094 -3.049 -9.836 1 97.25 112 PHE B CA 1
ATOM 2245 C C . PHE B 1 112 ? 16.125 -4.52 -10.234 1 97.25 112 PHE B C 1
ATOM 2247 O O . PHE B 1 112 ? 16.906 -5.305 -9.688 1 97.25 112 PHE B O 1
ATOM 2254 N N . ALA B 1 113 ? 15.258 -4.914 -11.117 1 97.25 113 ALA B N 1
ATOM 2255 C CA . ALA B 1 113 ? 15.188 -6.293 -11.586 1 97.25 113 ALA B CA 1
ATOM 2256 C C . ALA B 1 113 ? 16.547 -6.762 -12.117 1 97.25 113 ALA B C 1
ATOM 2258 O O . ALA B 1 113 ? 16.969 -7.891 -11.859 1 97.25 113 ALA B O 1
ATOM 2259 N N . ASP B 1 114 ? 17.219 -5.91 -12.875 1 96.06 114 ASP B N 1
ATOM 2260 C CA . ASP B 1 114 ? 18.516 -6.223 -13.453 1 96.06 114 ASP B CA 1
ATOM 2261 C C . ASP B 1 114 ? 19.562 -6.418 -12.359 1 96.06 114 ASP B C 1
ATOM 2263 O O . ASP B 1 114 ? 20.391 -7.336 -12.438 1 96.06 114 ASP B O 1
ATOM 2267 N N . THR B 1 115 ? 19.516 -5.578 -11.414 1 95.56 115 THR B N 1
ATOM 2268 C CA . THR B 1 115 ? 20.469 -5.633 -10.312 1 95.56 115 THR B CA 1
ATOM 2269 C C . THR B 1 115 ? 20.422 -6.984 -9.609 1 95.56 115 THR B C 1
ATOM 2271 O O . THR B 1 115 ? 21.453 -7.539 -9.227 1 95.56 115 THR B O 1
ATOM 2274 N N . TYR B 1 116 ? 19.266 -7.5 -9.445 1 95.44 116 TYR B N 1
ATOM 2275 C CA . TYR B 1 116 ? 19.078 -8.75 -8.711 1 95.44 116 TYR B CA 1
ATOM 2276 C C . TYR B 1 116 ? 18.969 -9.93 -9.672 1 95.44 116 TYR B C 1
ATOM 2278 O O . TYR B 1 116 ? 18.719 -11.062 -9.242 1 95.44 116 TYR B O 1
ATOM 2286 N N . ASP B 1 117 ? 19.125 -9.703 -10.945 1 96 117 ASP B N 1
ATOM 2287 C CA . ASP B 1 117 ? 19.062 -10.727 -11.984 1 96 117 ASP B CA 1
ATOM 2288 C C . ASP B 1 117 ? 17.781 -11.555 -11.867 1 96 117 ASP B C 1
ATOM 2290 O O . ASP B 1 117 ? 17.828 -12.781 -11.867 1 96 117 ASP B O 1
ATOM 2294 N N . LEU B 1 118 ? 16.688 -10.859 -11.695 1 97.06 118 LEU B N 1
ATOM 2295 C CA . LEU B 1 118 ? 15.406 -11.531 -11.547 1 97.06 118 LEU B CA 1
ATOM 2296 C C . LEU B 1 118 ? 14.938 -12.109 -12.883 1 97.06 118 LEU B C 1
ATOM 2298 O O . LEU B 1 118 ? 15.008 -11.43 -13.914 1 97.06 118 LEU B O 1
ATOM 2302 N N . THR B 1 119 ? 14.422 -13.352 -12.828 1 95.31 119 THR B N 1
ATOM 2303 C CA . THR B 1 119 ? 14.062 -14.008 -14.078 1 95.31 119 THR B CA 1
ATOM 2304 C C . THR B 1 119 ? 12.562 -14.289 -14.133 1 95.31 119 THR B C 1
ATOM 2306 O O . THR B 1 119 ? 12.023 -14.641 -15.18 1 95.31 119 THR B O 1
ATOM 2309 N N . PHE B 1 120 ? 11.867 -14.219 -13.023 1 95.69 120 PHE B N 1
ATOM 2310 C CA . PHE B 1 120 ? 10.422 -14.398 -13.023 1 95.69 120 PHE B CA 1
ATOM 2311 C C . PHE B 1 120 ? 9.719 -13.141 -13.523 1 95.69 120 PHE B C 1
ATOM 2313 O O . PHE B 1 120 ? 10.312 -12.055 -13.531 1 95.69 120 PHE B O 1
ATOM 2320 N N . PRO B 1 121 ? 8.453 -13.258 -13.953 1 95.38 121 PRO B N 1
ATOM 2321 C CA . PRO B 1 121 ? 7.723 -12.094 -14.461 1 95.38 121 PRO B CA 1
ATOM 2322 C C . PRO B 1 121 ? 7.508 -11.016 -13.406 1 95.38 121 PRO B C 1
ATOM 2324 O O . PRO B 1 121 ? 7.039 -11.312 -12.305 1 95.38 121 PRO B O 1
ATOM 2327 N N . ILE B 1 122 ? 7.887 -9.836 -13.758 1 96.94 122 ILE B N 1
ATOM 2328 C CA . ILE B 1 122 ? 7.551 -8.633 -13.008 1 96.94 122 ILE B CA 1
ATOM 2329 C C . ILE B 1 122 ? 6.426 -7.879 -13.719 1 96.94 122 ILE B C 1
ATOM 2331 O O . ILE B 1 122 ? 6.602 -7.395 -14.836 1 96.94 122 ILE B O 1
ATOM 2335 N N . LEU B 1 123 ? 5.332 -7.809 -13.031 1 96.19 123 LEU B N 1
ATOM 2336 C CA . LEU B 1 123 ? 4.156 -7.176 -13.617 1 96.19 123 LEU B CA 1
ATOM 2337 C C . LEU B 1 123 ? 4.047 -5.719 -13.172 1 96.19 123 LEU B C 1
ATOM 2339 O O . LEU B 1 123 ? 4.254 -5.41 -12 1 96.19 123 LEU B O 1
ATOM 2343 N N . ILE B 1 124 ? 3.734 -4.887 -14.133 1 93.75 124 ILE B N 1
ATOM 2344 C CA . ILE B 1 124 ? 3.518 -3.463 -13.891 1 93.75 124 ILE B CA 1
ATOM 2345 C C . ILE B 1 124 ? 2.031 -3.201 -13.656 1 93.75 124 ILE B C 1
ATOM 2347 O O . ILE B 1 124 ? 1.207 -3.424 -14.547 1 93.75 124 ILE B O 1
ATOM 2351 N N . ASP B 1 125 ? 1.789 -2.658 -12.477 1 89.19 125 ASP B N 1
ATOM 2352 C CA . ASP B 1 125 ? 0.394 -2.422 -12.125 1 89.19 125 ASP B CA 1
ATOM 2353 C C . ASP B 1 125 ? -0.014 -0.981 -12.422 1 89.19 125 ASP B C 1
ATOM 2355 O O . ASP B 1 125 ? 0.183 -0.088 -11.594 1 89.19 125 ASP B O 1
ATOM 2359 N N . LYS B 1 126 ? -0.629 -0.793 -13.516 1 80.31 126 LYS B N 1
ATOM 2360 C CA . LYS B 1 126 ? -1.18 0.512 -13.867 1 80.31 126 LYS B CA 1
ATOM 2361 C C . LYS B 1 126 ? -2.699 0.519 -13.742 1 80.31 126 LYS B C 1
ATOM 2363 O O . LYS B 1 126 ? -3.334 1.567 -13.883 1 80.31 126 LYS B O 1
ATOM 2368 N N . LYS B 1 127 ? -3.281 -0.614 -13.445 1 73.69 127 LYS B N 1
ATOM 2369 C CA . LYS B 1 127 ? -4.734 -0.766 -13.453 1 73.69 127 LYS B CA 1
ATOM 2370 C C . LYS B 1 127 ? -5.277 -0.855 -12.023 1 73.69 127 LYS B C 1
ATOM 2372 O O . LYS B 1 127 ? -6.492 -0.889 -11.82 1 73.69 127 LYS B O 1
ATOM 2377 N N . GLY B 1 128 ? -4.441 -0.952 -11.055 1 79.19 128 GLY B N 1
ATOM 2378 C CA . GLY B 1 128 ? -4.891 -0.934 -9.672 1 79.19 128 GLY B CA 1
ATOM 2379 C C . GLY B 1 128 ? -5.184 -2.316 -9.125 1 79.19 128 GLY B C 1
ATOM 2380 O O . GLY B 1 128 ? -6.125 -2.494 -8.344 1 79.19 128 GLY B O 1
ATOM 2381 N N . ILE B 1 129 ? -4.48 -3.328 -9.539 1 84.75 129 ILE B N 1
ATOM 2382 C CA . ILE B 1 129 ? -4.719 -4.695 -9.078 1 84.75 129 ILE B CA 1
ATOM 2383 C C . ILE B 1 129 ? -4.395 -4.805 -7.594 1 84.75 129 ILE B C 1
ATOM 2385 O O . ILE B 1 129 ? -4.949 -5.656 -6.895 1 84.75 129 ILE B O 1
ATOM 2389 N N . ASN B 1 130 ? -3.596 -3.936 -7.117 1 84.31 130 ASN B N 1
ATOM 2390 C CA . ASN B 1 130 ? -3.35 -3.861 -5.68 1 84.31 130 ASN B CA 1
ATOM 2391 C C . ASN B 1 130 ? -4.648 -3.703 -4.895 1 84.31 130 ASN B C 1
ATOM 2393 O O . ASN B 1 130 ? -4.828 -4.328 -3.85 1 84.31 130 ASN B O 1
ATOM 2397 N N . ALA B 1 131 ? -5.512 -2.945 -5.453 1 83.5 131 ALA B N 1
ATOM 2398 C CA . ALA B 1 131 ? -6.805 -2.727 -4.809 1 83.5 131 ALA B CA 1
ATOM 2399 C C . ALA B 1 131 ? -7.68 -3.971 -4.902 1 83.5 131 ALA B C 1
ATOM 2401 O O . ALA B 1 131 ? -8.352 -4.34 -3.938 1 83.5 131 ALA B O 1
ATOM 2402 N N . ASP B 1 132 ? -7.602 -4.633 -6.059 1 88.44 132 ASP B N 1
ATOM 2403 C CA . ASP B 1 132 ? -8.422 -5.816 -6.289 1 88.44 132 ASP B CA 1
ATOM 2404 C C . ASP B 1 132 ? -8.078 -6.926 -5.293 1 88.44 132 ASP B C 1
ATOM 2406 O O . ASP B 1 132 ? -8.945 -7.695 -4.887 1 88.44 132 ASP B O 1
ATOM 2410 N N . TYR B 1 133 ? -6.934 -6.93 -4.902 1 93.75 133 TYR B N 1
ATOM 2411 C CA . TYR B 1 133 ? -6.473 -7.965 -3.984 1 93.75 133 TYR B CA 1
ATOM 2412 C C . TYR B 1 133 ? -6.398 -7.43 -2.559 1 93.75 133 TYR B C 1
ATOM 2414 O O . TYR B 1 133 ? -5.848 -8.094 -1.671 1 93.75 133 TYR B O 1
ATOM 2422 N N . ASN B 1 134 ? -6.852 -6.234 -2.346 1 89.62 134 ASN B N 1
ATOM 2423 C CA . ASN B 1 134 ? -6.875 -5.617 -1.022 1 89.62 134 ASN B CA 1
ATOM 2424 C C . ASN B 1 134 ? -5.508 -5.672 -0.353 1 89.62 134 ASN B C 1
ATOM 2426 O O . ASN B 1 134 ? -5.391 -6.078 0.805 1 89.62 134 ASN B O 1
ATOM 2430 N N . VAL B 1 135 ? -4.516 -5.289 -1.094 1 92.62 135 VAL B N 1
ATOM 2431 C CA . VAL B 1 135 ? -3.172 -5.266 -0.524 1 92.62 135 VAL B CA 1
ATOM 2432 C C . VAL B 1 135 ? -3.025 -4.062 0.407 1 92.62 135 VAL B C 1
ATOM 2434 O O . VAL B 1 135 ? -2.762 -2.947 -0.046 1 92.62 135 VAL B O 1
ATOM 2437 N N . MET B 1 136 ? -3.062 -4.359 1.724 1 91.5 136 MET B N 1
ATOM 2438 C CA . MET B 1 136 ? -3.055 -3.297 2.727 1 91.5 136 MET B CA 1
ATOM 2439 C C . MET B 1 136 ? -1.644 -3.061 3.256 1 91.5 136 MET B C 1
ATOM 2441 O O . MET B 1 136 ? -1.386 -2.055 3.918 1 91.5 136 MET B O 1
ATOM 2445 N N . SER B 1 137 ? -0.802 -3.988 2.979 1 93.75 137 SER B N 1
ATOM 2446 C CA . SER B 1 137 ? 0.575 -3.941 3.457 1 93.75 137 SER B CA 1
ATOM 2447 C C . SER B 1 137 ? 1.527 -4.609 2.471 1 93.75 137 SER B C 1
ATOM 2449 O O . SER B 1 137 ? 1.115 -5.465 1.686 1 93.75 137 SER B O 1
ATOM 2451 N N . TYR B 1 138 ? 2.83 -4.098 2.541 1 94.19 138 TYR B N 1
ATOM 2452 C CA . TYR B 1 138 ? 3.854 -4.68 1.681 1 94.19 138 TYR B CA 1
ATOM 2453 C C . TYR B 1 138 ? 4.984 -5.281 2.51 1 94.19 138 TYR B C 1
ATOM 2455 O O . TYR B 1 138 ? 5.352 -4.738 3.553 1 94.19 138 TYR B O 1
ATOM 2463 N N . PRO B 1 139 ? 5.539 -6.379 2.08 1 97.38 139 PRO B N 1
ATOM 2464 C CA . PRO B 1 139 ? 5.027 -7.223 0.998 1 97.38 139 PRO B CA 1
ATOM 2465 C C . PRO B 1 139 ? 3.807 -8.039 1.413 1 97.38 139 PRO B C 1
ATOM 2467 O O . PRO B 1 139 ? 3.598 -8.281 2.605 1 97.38 139 PRO B O 1
ATOM 2470 N N . THR B 1 140 ? 2.969 -8.336 0.533 1 97.69 140 THR B N 1
ATOM 2471 C CA . THR B 1 140 ? 1.89 -9.305 0.666 1 97.69 140 THR B CA 1
ATOM 2472 C C . THR B 1 140 ? 1.988 -10.375 -0.419 1 97.69 140 THR B C 1
ATOM 2474 O O . THR B 1 140 ? 2.182 -10.055 -1.595 1 97.69 140 THR B O 1
ATOM 2477 N N . THR B 1 141 ? 1.9 -11.633 -0.008 1 98.38 141 THR B N 1
ATOM 2478 C CA . THR B 1 141 ? 2.021 -12.734 -0.961 1 98.38 141 THR B CA 1
ATOM 2479 C C . THR B 1 141 ? 0.804 -13.648 -0.889 1 98.38 141 THR B C 1
ATOM 2481 O O . THR B 1 141 ? 0.427 -14.102 0.193 1 98.38 141 THR B O 1
ATOM 2484 N N . TYR B 1 142 ? 0.178 -13.867 -2.014 1 98.19 142 TYR B N 1
ATOM 2485 C CA . TYR B 1 142 ? -0.841 -14.891 -2.182 1 98.19 142 TYR B CA 1
ATOM 2486 C C . TYR B 1 142 ? -0.225 -16.188 -2.682 1 98.19 142 TYR B C 1
ATOM 2488 O O . TYR B 1 142 ? 0.48 -16.203 -3.693 1 98.19 142 TYR B O 1
ATOM 2496 N N . ILE B 1 143 ? -0.49 -17.25 -1.984 1 98.44 143 ILE B N 1
ATOM 2497 C CA . ILE B 1 143 ? -0.036 -18.578 -2.389 1 98.44 143 ILE B CA 1
ATOM 2498 C C . ILE B 1 143 ? -1.188 -19.344 -3.035 1 98.44 143 ILE B C 1
ATOM 2500 O O . ILE B 1 143 ? -2.197 -19.625 -2.385 1 98.44 143 ILE B O 1
ATOM 2504 N N . LEU B 1 144 ? -1.003 -19.656 -4.297 1 97.81 144 LEU B N 1
ATOM 2505 C CA . LEU B 1 144 ? -2.051 -20.328 -5.062 1 97.81 144 LEU B CA 1
ATOM 2506 C C . LEU B 1 144 ? -1.648 -21.75 -5.398 1 97.81 144 LEU B C 1
ATOM 2508 O O . LEU B 1 144 ? -0.475 -22.031 -5.656 1 97.81 144 LEU B O 1
ATOM 2512 N N . ASP B 1 145 ? -2.637 -22.594 -5.434 1 96.88 145 ASP B N 1
ATOM 2513 C CA . ASP B 1 145 ? -2.359 -23.953 -5.902 1 96.88 145 ASP B CA 1
ATOM 2514 C C . ASP B 1 145 ? -2.428 -24.031 -7.426 1 96.88 145 ASP B C 1
ATOM 2516 O O . ASP B 1 145 ? -2.533 -23 -8.102 1 96.88 145 ASP B O 1
ATOM 2520 N N . GLU B 1 146 ? -2.293 -25.234 -7.965 1 96.5 146 GLU B N 1
ATOM 2521 C CA . GLU B 1 146 ? -2.184 -25.453 -9.406 1 96.5 146 GLU B CA 1
ATOM 2522 C C . GLU B 1 146 ? -3.469 -25.047 -10.125 1 96.5 146 GLU B C 1
ATOM 2524 O O . GLU B 1 146 ? -3.471 -24.859 -11.336 1 96.5 146 GLU B O 1
ATOM 2529 N N . LYS B 1 147 ? -4.516 -24.938 -9.391 1 93.88 147 LYS B N 1
ATOM 2530 C CA . LYS B 1 147 ? -5.805 -24.578 -9.969 1 93.88 147 LYS B CA 1
ATOM 2531 C C . LYS B 1 147 ? -6.098 -23.078 -9.789 1 93.88 147 LYS B C 1
ATOM 2533 O O . LYS B 1 147 ? -7.148 -22.594 -10.211 1 93.88 147 LYS B O 1
ATOM 2538 N N . GLY B 1 148 ? -5.191 -22.344 -9.125 1 96 148 GLY B N 1
ATOM 2539 C CA . GLY B 1 148 ? -5.371 -20.922 -8.922 1 96 148 GLY B CA 1
ATOM 2540 C C . GLY B 1 148 ? -6.172 -20.594 -7.676 1 96 148 GLY B C 1
ATOM 2541 O O . GLY B 1 148 ? -6.648 -19.469 -7.52 1 96 148 GLY B O 1
ATOM 2542 N N . VAL B 1 149 ? -6.328 -21.594 -6.84 1 96.25 149 VAL B N 1
ATOM 2543 C CA . VAL B 1 149 ? -7.055 -21.406 -5.59 1 96.25 149 VAL B CA 1
ATOM 2544 C C . VAL B 1 149 ? -6.098 -20.906 -4.512 1 96.25 149 VAL B C 1
ATOM 2546 O O . VAL B 1 149 ? -4.992 -21.422 -4.359 1 96.25 149 VAL B O 1
ATOM 2549 N N . ILE B 1 150 ? -6.535 -19.906 -3.756 1 97.62 150 ILE B N 1
ATOM 2550 C CA . ILE B 1 150 ? -5.707 -19.297 -2.713 1 97.62 150 ILE B CA 1
ATOM 2551 C C . ILE B 1 150 ? -5.586 -20.266 -1.535 1 97.62 150 ILE B C 1
ATOM 2553 O O . ILE B 1 150 ? -6.586 -20.625 -0.906 1 97.62 150 ILE B O 1
ATOM 2557 N N . GLN B 1 151 ? -4.379 -20.594 -1.281 1 97.62 151 GLN B N 1
ATOM 2558 C CA . GLN B 1 151 ? -4.129 -21.516 -0.181 1 97.62 151 GLN B CA 1
ATOM 2559 C C . GLN B 1 151 ? -3.682 -20.781 1.072 1 97.62 151 GLN B C 1
ATOM 2561 O O . GLN B 1 151 ? -3.854 -21.266 2.189 1 97.62 151 GLN B O 1
ATOM 2566 N N . ASP B 1 152 ? -3.09 -19.703 0.891 1 97.94 152 ASP B N 1
ATOM 2567 C CA . ASP B 1 152 ? -2.574 -18.875 1.984 1 97.94 152 ASP B CA 1
ATOM 2568 C C . ASP B 1 152 ? -2.344 -17.438 1.531 1 97.94 152 ASP B C 1
ATOM 2570 O O . ASP B 1 152 ? -2.15 -17.188 0.342 1 97.94 152 ASP B O 1
ATOM 2574 N N . ILE B 1 153 ? -2.459 -16.547 2.414 1 97.69 153 ILE B N 1
ATOM 2575 C CA . ILE B 1 153 ? -2.098 -15.141 2.242 1 97.69 153 ILE B CA 1
ATOM 2576 C C . ILE B 1 153 ? -1.105 -14.727 3.328 1 97.69 153 ILE B C 1
ATOM 2578 O O . ILE B 1 153 ? -1.428 -14.766 4.52 1 97.69 153 ILE B O 1
ATOM 2582 N N . HIS B 1 154 ? -0.001 -14.344 2.924 1 97.69 154 HIS B N 1
ATOM 2583 C CA . HIS B 1 154 ? 1.039 -13.992 3.883 1 97.69 154 HIS B CA 1
ATOM 2584 C C . HIS B 1 154 ? 1.388 -12.508 3.793 1 97.69 154 HIS B C 1
ATOM 2586 O O . HIS B 1 154 ? 1.761 -12.016 2.727 1 97.69 154 HIS B O 1
ATOM 2592 N N . VAL B 1 155 ? 1.272 -11.898 4.934 1 96.06 155 VAL B N 1
ATOM 2593 C CA . VAL B 1 155 ? 1.66 -10.5 5.031 1 96.06 155 VAL B CA 1
ATOM 2594 C C . VAL B 1 155 ? 3.031 -10.383 5.691 1 96.06 155 VAL B C 1
ATOM 2596 O O . VAL B 1 155 ? 3.244 -10.914 6.785 1 96.06 155 VAL B O 1
ATOM 2599 N N . GLY B 1 156 ? 3.945 -9.664 5.012 1 95.31 156 GLY B N 1
ATOM 2600 C CA . GLY B 1 156 ? 5.305 -9.555 5.516 1 95.31 156 GLY B CA 1
ATOM 2601 C C . GLY B 1 156 ? 6.293 -10.43 4.766 1 95.31 156 GLY B C 1
ATOM 2602 O O . GLY B 1 156 ? 5.93 -11.086 3.789 1 95.31 156 GLY B O 1
ATOM 2603 N N . THR B 1 157 ? 7.527 -10.461 5.195 1 96.62 157 THR B N 1
ATOM 2604 C CA . THR B 1 157 ? 8.617 -11.156 4.52 1 96.62 157 THR B CA 1
ATOM 2605 C C . THR B 1 157 ? 8.555 -12.656 4.785 1 96.62 157 THR B C 1
ATOM 2607 O O . THR B 1 157 ? 7.992 -13.086 5.797 1 96.62 157 THR B O 1
ATOM 2610 N N . MET B 1 158 ? 9.078 -13.383 3.877 1 97.19 158 MET B N 1
ATOM 2611 C CA . MET B 1 158 ? 9.242 -14.82 4.055 1 97.19 158 MET B CA 1
ATOM 2612 C C . MET B 1 158 ? 10.656 -15.258 3.682 1 97.19 158 MET B C 1
ATOM 2614 O O . MET B 1 158 ? 11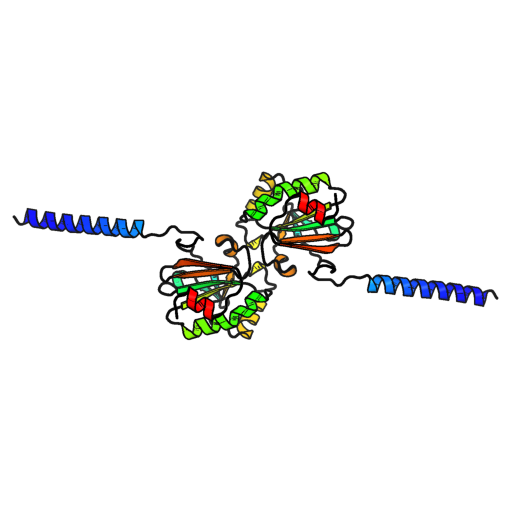.25 -14.711 2.75 1 97.19 158 MET B O 1
ATOM 2618 N N . THR B 1 159 ? 11.117 -16.266 4.43 1 96.38 159 THR B N 1
ATOM 2619 C CA . THR B 1 159 ? 12.352 -16.922 4.023 1 96.38 159 THR B CA 1
ATOM 2620 C C . THR B 1 159 ? 12.078 -17.938 2.922 1 96.38 159 THR B C 1
ATOM 2622 O O . THR B 1 159 ? 10.922 -18.312 2.682 1 96.38 159 THR B O 1
ATOM 2625 N N . LYS B 1 160 ? 13.195 -18.344 2.305 1 96.62 160 LYS B N 1
ATOM 2626 C CA . LYS B 1 160 ? 13.039 -19.391 1.299 1 96.62 160 LYS B CA 1
ATOM 2627 C C . LYS B 1 160 ? 12.406 -20.641 1.9 1 96.62 160 LYS B C 1
ATOM 2629 O O . LYS B 1 160 ? 11.508 -21.234 1.304 1 96.62 160 LYS B O 1
ATOM 2634 N N . LYS B 1 161 ? 12.852 -21.047 3.002 1 96.38 161 LYS B N 1
ATOM 2635 C CA . LYS B 1 161 ? 12.344 -22.234 3.676 1 96.38 161 LYS B CA 1
ATOM 2636 C C . LYS B 1 161 ? 10.852 -22.109 3.959 1 96.38 161 LYS B C 1
ATOM 2638 O O . LYS B 1 161 ? 10.094 -23.062 3.748 1 96.38 161 LYS B O 1
ATOM 2643 N N . GLU B 1 162 ? 10.391 -21.031 4.453 1 96.75 162 GLU B N 1
ATOM 2644 C CA . GLU B 1 162 ? 8.977 -20.781 4.707 1 96.75 162 GLU B CA 1
ATOM 2645 C C . GLU B 1 162 ? 8.156 -20.891 3.428 1 96.75 162 GLU B C 1
ATOM 2647 O O . GLU B 1 162 ? 7.07 -21.484 3.43 1 96.75 162 GLU B O 1
ATOM 2652 N N . MET B 1 163 ? 8.695 -20.281 2.381 1 97.25 163 MET B N 1
ATOM 2653 C CA . MET B 1 163 ? 8.008 -20.359 1.097 1 97.25 163 MET B CA 1
ATOM 2654 C C . MET B 1 163 ? 7.867 -21.812 0.638 1 97.25 163 MET B C 1
ATOM 2656 O O . MET B 1 163 ? 6.793 -22.219 0.207 1 97.25 163 MET B O 1
ATOM 2660 N N . GLU B 1 164 ? 8.914 -22.562 0.749 1 96.38 164 GLU B N 1
ATOM 2661 C CA . GLU B 1 164 ? 8.891 -23.969 0.36 1 96.38 164 GLU B CA 1
ATOM 2662 C C . GLU B 1 164 ? 7.852 -24.75 1.16 1 96.38 164 GLU B C 1
ATOM 2664 O O . GLU B 1 164 ? 7.129 -25.578 0.605 1 96.38 164 GLU B O 1
ATOM 2669 N N . GLN B 1 165 ? 7.797 -24.484 2.373 1 95.62 165 GLN B N 1
ATOM 2670 C CA . GLN B 1 165 ? 6.848 -25.172 3.248 1 95.62 165 GLN B CA 1
ATOM 2671 C C . GLN B 1 165 ? 5.41 -24.812 2.875 1 95.62 165 GLN B C 1
ATOM 2673 O O . GLN B 1 165 ? 4.562 -25.703 2.752 1 95.62 165 GLN B O 1
ATOM 2678 N N . LYS B 1 166 ? 5.164 -23.562 2.641 1 95.12 166 LYS B N 1
ATOM 2679 C CA . LYS B 1 166 ? 3.811 -23.109 2.324 1 95.12 166 LYS B CA 1
ATOM 2680 C C . LYS B 1 166 ? 3.369 -23.625 0.955 1 95.12 166 LYS B C 1
ATOM 2682 O O . LYS B 1 166 ? 2.174 -23.812 0.712 1 95.12 166 LYS B O 1
ATOM 2687 N N . LEU B 1 167 ? 4.309 -23.828 0.158 1 95.25 167 LEU B N 1
ATOM 2688 C CA . LEU B 1 167 ? 4.02 -24.297 -1.192 1 95.25 167 LEU B CA 1
ATOM 2689 C C . LEU B 1 167 ? 4.043 -25.828 -1.253 1 95.25 167 LEU B C 1
ATOM 2691 O O . LEU B 1 167 ? 3.756 -26.406 -2.297 1 95.25 167 LEU B O 1
ATOM 2695 N N . ASP B 1 168 ? 4.363 -26.438 -0.147 1 92.25 168 ASP B N 1
ATOM 2696 C CA . ASP B 1 168 ? 4.484 -27.891 -0.091 1 92.25 168 ASP B CA 1
ATOM 2697 C C . ASP B 1 168 ? 5.469 -28.391 -1.141 1 92.25 168 ASP B C 1
ATOM 2699 O O . ASP B 1 168 ? 5.148 -29.312 -1.91 1 92.25 168 ASP B O 1
ATOM 2703 N N . LEU B 1 169 ? 6.473 -27.734 -1.325 1 85.25 169 LEU B N 1
ATOM 2704 C CA . LEU B 1 169 ? 7.504 -28.125 -2.281 1 85.25 169 LEU B CA 1
ATOM 2705 C C . LEU B 1 169 ? 8.609 -28.922 -1.599 1 85.25 169 LEU B C 1
ATOM 2707 O O . LEU B 1 169 ? 9.477 -29.484 -2.268 1 85.25 169 LEU B O 1
ATOM 2711 N N . ASP B 1 170 ? 8.617 -29 -0.247 1 67.38 170 ASP B N 1
ATOM 2712 C CA . ASP B 1 170 ? 9.648 -29.766 0.438 1 67.38 170 ASP B CA 1
ATOM 2713 C C . ASP B 1 170 ? 9.438 -31.266 0.238 1 67.38 170 ASP B C 1
ATOM 2715 O O . ASP B 1 170 ? 8.32 -31.719 -0.006 1 67.38 170 ASP B O 1
#

pLDDT: mean 91.8, std 7.56, range [62.81, 98.44]

Organism: Bacillus subtilis (strain 168) (NCBI:txid224308)